Protein AF-A0A937VKZ0-F1 (afdb_monomer)

Radius of gyration: 23.25 Å; Cα contacts (8 Å, |Δi|>4): 245; chains: 1; bounding box: 39×59×68 Å

Structure (mmCIF, N/CA/C/O backbone):
data_AF-A0A937VKZ0-F1
#
_entry.id   AF-A0A937VKZ0-F1
#
loop_
_atom_site.group_PDB
_atom_site.id
_atom_site.type_symbol
_atom_site.label_atom_id
_atom_site.label_alt_id
_atom_site.label_comp_id
_atom_site.label_asym_id
_atom_site.label_entity_id
_atom_site.label_seq_id
_atom_site.pdbx_PDB_ins_code
_atom_site.Cartn_x
_atom_site.Cartn_y
_atom_site.Cartn_z
_atom_site.occupancy
_atom_site.B_iso_or_equiv
_atom_site.auth_seq_id
_atom_site.auth_comp_id
_atom_site.auth_asym_id
_atom_site.auth_atom_id
_atom_site.pdbx_PDB_model_num
ATOM 1 N N . MET A 1 1 ? 25.313 11.673 52.921 1.00 41.00 1 MET A N 1
ATOM 2 C CA . MET A 1 1 ? 24.598 10.687 52.084 1.00 41.00 1 MET A CA 1
ATOM 3 C C . MET A 1 1 ? 23.122 10.987 52.223 1.00 41.00 1 MET A C 1
ATOM 5 O O . MET A 1 1 ? 22.545 10.641 53.242 1.00 41.00 1 MET A O 1
ATOM 9 N N . GLY A 1 2 ? 22.579 11.764 51.288 1.00 35.00 2 GLY A N 1
ATOM 10 C CA . GLY A 1 2 ? 21.246 12.342 51.382 1.00 35.00 2 GLY A CA 1
ATOM 11 C C . GLY A 1 2 ? 20.542 12.301 50.031 1.00 35.00 2 GLY A C 1
ATOM 12 O O . GLY A 1 2 ? 21.134 12.661 49.020 1.00 35.00 2 GLY A O 1
ATOM 13 N N . GLU A 1 3 ? 19.297 11.840 50.108 1.00 37.81 3 GLU A N 1
ATOM 14 C CA . GLU A 1 3 ? 18.129 12.235 49.318 1.00 37.81 3 GLU A CA 1
ATOM 15 C C . GLU A 1 3 ? 18.028 11.787 47.851 1.00 37.81 3 GLU A C 1
ATOM 17 O O . GLU A 1 3 ? 18.626 12.323 46.922 1.00 37.81 3 GLU A O 1
ATOM 22 N N . ALA A 1 4 ? 17.150 10.794 47.673 1.00 41.97 4 ALA A N 1
ATOM 23 C CA . ALA A 1 4 ? 16.527 10.409 46.421 1.00 41.97 4 ALA A CA 1
ATOM 24 C C . ALA A 1 4 ? 15.606 11.533 45.920 1.00 41.97 4 ALA A C 1
ATOM 26 O O . ALA A 1 4 ? 14.681 11.958 46.612 1.00 41.97 4 ALA A O 1
ATOM 27 N N . TYR A 1 5 ? 15.849 11.990 44.694 1.00 42.47 5 TYR A N 1
ATOM 28 C CA . TYR A 1 5 ? 15.034 12.992 44.023 1.00 42.47 5 TYR A CA 1
ATOM 29 C C . TYR A 1 5 ? 13.780 12.332 43.436 1.00 42.47 5 TYR A C 1
ATOM 31 O O . TYR A 1 5 ? 13.836 11.601 42.446 1.00 42.47 5 TYR A O 1
ATOM 39 N N . ALA A 1 6 ? 12.644 12.581 44.081 1.00 45.19 6 ALA A N 1
ATOM 40 C CA . ALA A 1 6 ? 11.318 12.281 43.572 1.00 45.19 6 ALA A CA 1
ATOM 41 C C . ALA A 1 6 ? 10.870 13.375 42.593 1.00 45.19 6 ALA A C 1
ATOM 43 O O . ALA A 1 6 ? 10.814 14.542 42.968 1.00 45.19 6 ALA A O 1
ATOM 44 N N . ILE A 1 7 ? 10.450 12.998 41.381 1.00 42.91 7 ILE A N 1
ATOM 45 C CA . ILE A 1 7 ? 9.444 13.762 40.628 1.00 42.91 7 ILE A CA 1
ATOM 46 C C . ILE A 1 7 ? 8.469 12.772 39.984 1.00 42.91 7 ILE A C 1
ATOM 48 O O . ILE A 1 7 ? 8.625 12.354 38.837 1.00 42.91 7 ILE A O 1
ATOM 52 N N . ALA A 1 8 ? 7.426 12.417 40.731 1.00 42.03 8 ALA A N 1
ATOM 53 C CA . ALA A 1 8 ? 6.194 11.913 40.144 1.00 42.03 8 ALA A CA 1
ATOM 54 C C . ALA A 1 8 ? 5.517 13.083 39.410 1.00 42.03 8 ALA A C 1
ATOM 56 O O . ALA A 1 8 ? 5.024 14.025 40.030 1.00 42.03 8 ALA A O 1
ATOM 57 N N . ARG A 1 9 ? 5.544 13.064 38.075 1.00 46.41 9 ARG A N 1
ATOM 58 C CA . ARG A 1 9 ? 4.823 14.034 37.242 1.00 46.41 9 ARG A CA 1
ATOM 59 C C . ARG A 1 9 ? 3.316 13.774 37.350 1.00 46.41 9 ARG A C 1
ATOM 61 O O . ARG A 1 9 ? 2.785 12.923 36.645 1.00 46.41 9 ARG A O 1
ATOM 68 N N . CYS A 1 10 ? 2.626 14.538 38.195 1.00 41.12 10 CYS A N 1
ATOM 69 C CA . CYS A 1 10 ? 1.180 14.741 38.090 1.00 41.12 10 CYS A CA 1
ATOM 70 C C . CYS A 1 10 ? 0.882 15.547 36.816 1.00 41.12 10 CYS A C 1
ATOM 72 O O . CYS A 1 10 ? 0.886 16.777 36.836 1.00 41.12 10 CYS A O 1
ATOM 74 N N . LEU A 1 11 ? 0.645 14.865 35.695 1.00 50.34 11 LEU A N 1
ATOM 75 C CA . LEU A 1 11 ? -0.070 15.465 34.568 1.00 50.34 11 LEU A CA 1
ATOM 76 C C . LEU A 1 11 ? -1.552 15.590 34.973 1.00 50.34 11 LEU A C 1
ATOM 78 O O . LEU A 1 11 ? -2.111 14.611 35.474 1.00 50.34 11 LEU A O 1
ATOM 82 N N . PRO A 1 12 ? -2.195 16.761 34.816 1.00 61.97 12 PRO A N 1
ATOM 83 C CA . PRO A 1 12 ? -3.602 16.920 35.164 1.00 61.97 12 PRO A CA 1
ATOM 84 C C . PRO A 1 12 ? -4.460 15.976 34.317 1.00 61.97 12 PRO A C 1
ATOM 86 O O . PRO A 1 12 ? -4.256 15.868 33.107 1.00 61.97 12 PRO A O 1
ATOM 89 N N . ILE A 1 13 ? -5.427 15.305 34.952 1.00 61.44 13 ILE A N 1
ATOM 90 C CA . ILE A 1 13 ? -6.433 14.506 34.246 1.00 61.44 13 ILE A CA 1
ATOM 91 C C . ILE A 1 13 ? -7.181 15.468 33.315 1.00 61.44 13 ILE A C 1
ATOM 93 O O . ILE A 1 13 ? -7.777 16.434 33.804 1.00 61.44 13 ILE A O 1
ATOM 97 N N . PRO A 1 14 ? -7.132 15.268 31.989 1.00 59.12 14 PRO A N 1
ATOM 98 C CA . PRO A 1 14 ? -7.797 16.175 31.078 1.00 59.12 14 PRO A CA 1
ATOM 99 C C . PRO A 1 14 ? -9.317 16.115 31.306 1.00 59.12 14 PRO A C 1
ATOM 101 O O . PRO A 1 14 ? -9.861 15.048 31.606 1.00 59.12 14 PRO A O 1
ATOM 104 N N . PRO A 1 15 ? -10.027 17.246 31.184 1.00 65.94 15 PRO A N 1
ATOM 105 C CA . PRO A 1 15 ? -11.468 17.294 31.408 1.00 65.94 15 PRO A CA 1
ATOM 106 C C . PRO A 1 15 ? -12.218 16.389 30.416 1.00 65.94 15 PRO A C 1
ATOM 108 O O . PRO A 1 15 ? -11.762 16.171 29.297 1.00 65.94 15 PRO A O 1
ATOM 111 N N . LEU A 1 16 ? -13.401 15.885 30.790 1.00 62.09 16 LEU A N 1
ATOM 112 C CA . LEU A 1 16 ? -14.164 14.903 29.993 1.00 62.09 16 LEU A CA 1
ATOM 113 C C . LEU A 1 16 ? -14.464 15.356 28.551 1.00 62.09 16 LEU A C 1
ATOM 115 O O . LEU A 1 16 ? -14.516 14.530 27.642 1.00 62.09 16 LEU A O 1
ATOM 119 N N . TRP A 1 17 ? -14.602 16.665 28.315 1.00 46.06 17 TRP A N 1
ATOM 120 C CA . TRP A 1 17 ? -14.778 17.209 26.966 1.00 46.06 17 TRP A CA 1
ATOM 121 C C . TRP A 1 17 ? -13.531 17.021 26.088 1.00 46.06 17 TRP A C 1
ATOM 123 O O . TRP A 1 17 ? -13.669 16.833 24.885 1.00 46.06 17 TRP A O 1
ATOM 133 N N . TYR A 1 18 ? -12.326 16.992 26.667 1.00 50.12 18 TYR A N 1
ATOM 134 C CA . TYR A 1 18 ? -11.087 16.704 25.942 1.00 50.12 18 TYR A CA 1
ATOM 135 C C . TYR A 1 18 ? -11.063 15.252 25.463 1.00 50.12 18 TYR A C 1
ATOM 137 O O . TYR A 1 18 ? -10.766 14.998 24.301 1.00 50.12 18 TYR A O 1
ATOM 145 N N . ALA A 1 19 ? -11.459 14.301 26.315 1.00 60.81 19 ALA A N 1
ATOM 146 C CA . ALA A 1 19 ? -11.583 12.897 25.922 1.00 60.81 19 ALA A CA 1
ATOM 147 C C . ALA A 1 19 ? -12.643 12.700 24.820 1.00 60.81 19 ALA A C 1
ATOM 149 O O . ALA A 1 19 ? -12.397 11.970 23.859 1.00 60.81 19 ALA A O 1
ATOM 150 N N . ALA A 1 20 ? -13.788 13.388 24.909 1.00 58.00 20 ALA A N 1
ATOM 151 C CA . ALA A 1 20 ? -14.835 13.339 23.885 1.00 58.00 20 ALA A CA 1
ATOM 152 C C . ALA A 1 20 ? -14.381 13.941 22.540 1.00 58.00 20 ALA A C 1
ATOM 154 O O . ALA A 1 20 ? -14.586 13.326 21.495 1.00 58.00 20 ALA A O 1
ATOM 155 N N . VAL A 1 21 ? -13.704 15.096 22.560 1.00 59.88 21 VAL A N 1
ATOM 156 C CA . VAL A 1 21 ? -13.130 15.734 21.361 1.00 59.88 21 VAL A CA 1
ATOM 157 C C . VAL A 1 21 ? -12.042 14.859 20.740 1.00 59.88 21 VAL A C 1
ATOM 159 O O . VAL A 1 21 ? -12.079 14.603 19.541 1.00 59.88 21 VAL A O 1
ATOM 162 N N . VAL A 1 22 ? -11.112 14.331 21.543 1.00 61.25 22 VAL A N 1
ATOM 163 C CA . VAL A 1 22 ? -10.061 13.413 21.071 1.00 61.25 22 VAL A CA 1
ATOM 164 C C . VAL A 1 22 ? -10.667 12.151 20.453 1.00 61.25 22 VAL A C 1
ATOM 166 O O . VAL A 1 22 ? -10.206 11.701 19.404 1.00 61.25 22 VAL A O 1
ATOM 169 N N . THR A 1 23 ? -11.735 11.610 21.042 1.00 68.50 23 THR A N 1
ATOM 170 C CA . THR A 1 23 ? -12.449 10.445 20.499 1.00 68.50 23 THR A CA 1
ATOM 171 C C . THR A 1 23 ? -13.139 10.775 19.173 1.00 68.50 23 THR A C 1
ATOM 173 O O . THR A 1 23 ? -12.997 10.015 18.218 1.00 68.50 23 THR A O 1
ATOM 176 N N . SER A 1 24 ? -13.828 11.917 19.072 1.00 69.81 24 SER A N 1
ATOM 177 C CA . SER A 1 24 ? -14.484 12.364 17.832 1.00 69.81 24 SER A CA 1
ATOM 178 C C . SER A 1 24 ? -13.477 12.577 16.701 1.00 69.81 24 SER A C 1
ATOM 180 O O . SER A 1 24 ? -13.655 12.049 15.607 1.00 69.81 24 SER A O 1
ATOM 182 N N . LEU A 1 25 ? -12.368 13.268 16.983 1.00 67.38 25 LEU A N 1
ATOM 183 C CA . LEU A 1 25 ? -11.287 13.489 16.018 1.00 67.38 25 LEU A CA 1
ATOM 184 C C . LEU A 1 25 ? -10.642 12.168 15.569 1.00 67.38 25 LEU A C 1
ATOM 186 O O . LEU A 1 25 ? -10.302 12.009 14.398 1.00 67.38 25 LEU A O 1
ATOM 190 N N . SER A 1 26 ? -10.527 11.193 16.474 1.00 76.00 26 SER A N 1
ATOM 191 C CA . SER A 1 26 ? -10.023 9.851 16.151 1.00 76.00 26 SER A CA 1
ATOM 192 C C . SER A 1 26 ? -11.005 9.056 15.276 1.00 76.00 26 SER A C 1
ATOM 194 O O . SER A 1 26 ? -10.579 8.365 14.352 1.00 76.00 26 SER A O 1
ATOM 196 N N . GLN A 1 27 ? -12.318 9.183 15.504 1.00 81.81 27 GLN A N 1
ATOM 197 C CA . GLN A 1 27 ? -13.346 8.561 14.659 1.00 81.81 27 GLN A CA 1
ATOM 198 C C . GLN A 1 27 ? -13.405 9.189 13.263 1.00 81.81 27 GLN A C 1
ATOM 200 O O . GLN A 1 27 ? -13.443 8.468 12.266 1.00 81.81 27 GLN A O 1
ATOM 205 N N . GLU A 1 28 ? -13.358 10.519 13.172 1.00 85.75 28 GLU A N 1
ATOM 206 C CA . GLU A 1 28 ? -13.288 11.230 11.893 1.00 85.75 28 GLU A CA 1
ATOM 207 C C . GLU A 1 28 ? -12.041 10.831 11.105 1.00 85.75 28 GLU A C 1
ATOM 209 O O . GLU A 1 28 ? -12.126 10.556 9.903 1.00 85.75 28 GLU A O 1
ATOM 214 N N . ARG A 1 29 ? -10.890 10.738 11.785 1.00 87.56 29 ARG A N 1
ATOM 215 C CA . ARG A 1 29 ? -9.645 10.257 11.184 1.00 87.56 29 ARG A CA 1
ATOM 216 C C . ARG A 1 29 ? -9.795 8.828 10.674 1.00 87.56 29 ARG A C 1
ATOM 218 O O . ARG A 1 29 ? -9.484 8.583 9.513 1.00 87.56 29 ARG A O 1
ATOM 225 N N . ARG A 1 30 ? -10.338 7.908 11.475 1.00 89.00 30 ARG A N 1
ATOM 226 C CA . ARG A 1 30 ? -10.580 6.522 11.044 1.00 89.00 30 ARG A CA 1
ATOM 227 C C . ARG A 1 30 ? -11.506 6.459 9.828 1.00 89.00 30 ARG A C 1
ATOM 229 O O . ARG A 1 30 ? -11.213 5.745 8.877 1.00 89.00 30 ARG A O 1
ATOM 236 N N . ALA A 1 31 ? -12.575 7.253 9.805 1.00 90.69 31 ALA A N 1
ATOM 237 C CA . ALA A 1 31 ? -13.485 7.315 8.665 1.00 90.69 31 ALA A CA 1
ATOM 238 C C . ALA A 1 31 ? -12.803 7.855 7.394 1.00 90.69 31 ALA A C 1
ATOM 240 O O . ALA A 1 31 ? -13.102 7.395 6.292 1.00 90.69 31 ALA A O 1
ATOM 241 N N . LYS A 1 32 ? -11.884 8.823 7.525 1.00 92.06 32 LYS A N 1
ATOM 242 C CA . LYS A 1 32 ? -11.050 9.297 6.409 1.00 92.06 32 LYS A CA 1
ATOM 243 C C . LYS A 1 32 ? -10.125 8.198 5.895 1.00 92.06 32 LYS A C 1
ATOM 245 O O . LYS A 1 32 ? -10.085 7.983 4.687 1.00 92.06 32 LYS A O 1
ATOM 250 N N . VAL A 1 33 ? -9.446 7.489 6.797 1.00 93.94 33 VAL A N 1
ATOM 251 C CA . VAL A 1 33 ? -8.564 6.374 6.432 1.00 93.94 33 VAL A CA 1
ATOM 252 C C . VAL A 1 33 ? -9.354 5.286 5.714 1.00 93.94 33 VAL A C 1
ATOM 254 O O . VAL A 1 33 ? -8.985 4.926 4.609 1.00 93.94 33 VAL A O 1
ATOM 257 N N . GLU A 1 34 ? -10.496 4.833 6.232 1.00 94.56 34 GLU A N 1
ATOM 258 C CA . GLU A 1 34 ? -11.294 3.801 5.546 1.00 94.56 34 GLU A CA 1
ATOM 259 C C . GLU A 1 34 ? -11.765 4.244 4.146 1.00 94.56 34 GLU A C 1
ATOM 261 O O . GLU A 1 34 ? -11.763 3.438 3.214 1.00 94.56 34 GLU A O 1
ATOM 266 N N . ARG A 1 35 ? -12.094 5.531 3.941 1.00 95.38 35 ARG A N 1
ATOM 267 C CA . ARG A 1 35 ? -12.382 6.063 2.593 1.00 95.38 35 ARG A CA 1
ATOM 268 C C . ARG A 1 35 ? -11.158 6.021 1.677 1.00 95.38 35 ARG A C 1
ATOM 270 O O . ARG A 1 35 ? -11.293 5.672 0.503 1.00 95.38 35 ARG A O 1
ATOM 277 N N . LEU A 1 36 ? -9.978 6.353 2.200 1.00 96.69 36 LEU A N 1
ATOM 278 C CA . LEU A 1 36 ? -8.718 6.241 1.466 1.00 96.69 36 LEU A CA 1
ATOM 279 C C . LEU A 1 36 ? -8.425 4.783 1.093 1.00 96.69 36 LEU A C 1
ATOM 281 O O . LEU A 1 36 ? -8.115 4.511 -0.061 1.00 96.69 36 LEU A O 1
ATOM 285 N N . LEU A 1 37 ? -8.590 3.839 2.022 1.00 97.44 37 LEU A N 1
ATOM 286 C CA . LEU A 1 37 ? -8.371 2.413 1.763 1.00 97.44 37 LEU A CA 1
ATOM 287 C C . LEU A 1 37 ? -9.336 1.873 0.701 1.00 97.44 37 LEU A C 1
ATOM 289 O O . LEU A 1 37 ? -8.917 1.137 -0.190 1.00 97.44 37 LEU A O 1
ATOM 293 N N . ALA A 1 38 ? -10.609 2.280 0.742 1.00 97.62 38 ALA A N 1
ATOM 294 C CA . ALA A 1 38 ? -11.579 1.942 -0.300 1.00 97.62 38 ALA A CA 1
ATOM 295 C C . ALA A 1 38 ? -11.177 2.523 -1.667 1.00 97.62 38 ALA A C 1
ATOM 297 O O . ALA A 1 38 ? -11.295 1.850 -2.692 1.00 97.62 38 ALA A O 1
ATOM 298 N N . THR A 1 39 ? -10.651 3.751 -1.680 1.00 97.56 39 THR A N 1
ATOM 299 C CA . THR A 1 39 ? -10.133 4.402 -2.893 1.00 97.56 39 THR A CA 1
ATOM 300 C C . THR A 1 39 ? -8.923 3.652 -3.442 1.00 97.56 39 THR A C 1
ATOM 302 O O . THR A 1 39 ? -8.877 3.376 -4.637 1.00 97.56 39 THR A O 1
ATOM 305 N N . ALA A 1 40 ? -7.987 3.254 -2.578 1.00 98.25 40 ALA A N 1
ATOM 306 C CA . ALA A 1 40 ? -6.803 2.487 -2.947 1.00 98.25 40 ALA A CA 1
ATOM 307 C C . ALA A 1 40 ? -7.162 1.097 -3.495 1.00 98.25 40 ALA A C 1
ATOM 309 O O . ALA A 1 40 ? -6.627 0.690 -4.523 1.00 98.25 40 ALA A O 1
ATOM 310 N N . ALA A 1 41 ? -8.115 0.394 -2.876 1.00 98.50 41 ALA A N 1
ATOM 311 C CA . ALA A 1 41 ? -8.603 -0.890 -3.380 1.00 98.50 41 ALA A CA 1
ATOM 312 C C . ALA A 1 41 ? -9.254 -0.748 -4.769 1.00 98.50 41 ALA A C 1
ATOM 314 O O . ALA A 1 41 ? -8.949 -1.510 -5.687 1.00 98.50 41 ALA A O 1
ATOM 315 N N . ALA A 1 42 ? -10.110 0.263 -4.952 1.00 98.25 42 ALA A N 1
ATOM 316 C CA . ALA A 1 42 ? -10.754 0.534 -6.235 1.00 98.25 42 ALA A CA 1
ATOM 317 C C . ALA A 1 42 ? -9.746 0.966 -7.313 1.00 98.25 42 ALA A C 1
ATOM 319 O O . AL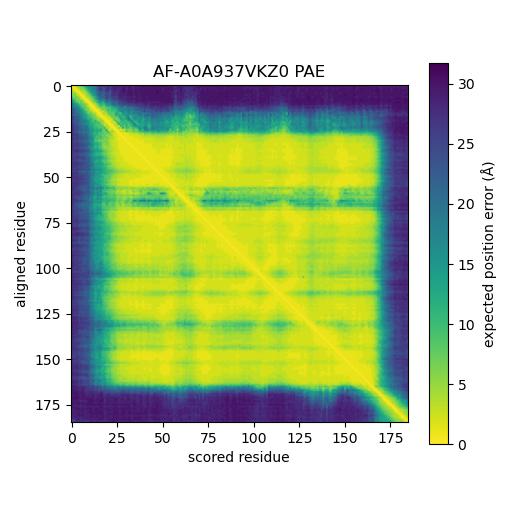A A 1 42 ? -9.849 0.545 -8.465 1.00 98.25 42 ALA A O 1
ATOM 320 N N . TRP A 1 43 ? -8.759 1.788 -6.954 1.00 97.94 43 TRP A N 1
ATOM 321 C CA . TRP A 1 43 ? -7.641 2.156 -7.820 1.00 97.94 43 TRP A CA 1
ATOM 322 C C . TRP A 1 43 ? -6.861 0.921 -8.281 1.00 97.94 43 TRP A C 1
ATOM 324 O O . TRP A 1 43 ? -6.729 0.718 -9.485 1.00 97.94 43 TRP A O 1
ATOM 334 N N . ALA A 1 44 ? -6.459 0.054 -7.350 1.00 98.12 44 ALA A N 1
ATOM 335 C CA . ALA A 1 44 ? -5.729 -1.172 -7.656 1.00 98.12 44 ALA A CA 1
ATOM 336 C C . ALA A 1 44 ? -6.511 -2.101 -8.595 1.00 98.12 44 ALA A C 1
ATOM 338 O O . ALA A 1 44 ? -5.965 -2.590 -9.576 1.00 98.12 44 ALA A O 1
ATOM 339 N N . SER A 1 45 ? -7.813 -2.280 -8.351 1.00 97.88 45 SER A N 1
ATOM 340 C CA . SER A 1 45 ? -8.663 -3.162 -9.165 1.00 97.88 45 SER A CA 1
ATOM 341 C C . SER A 1 45 ? -8.848 -2.716 -10.622 1.00 97.88 45 SER A C 1
ATOM 343 O O . SER A 1 45 ? -9.231 -3.523 -11.466 1.00 97.88 45 SER A O 1
ATOM 345 N N . ARG A 1 46 ? -8.607 -1.433 -10.930 1.00 97.44 46 ARG A N 1
ATOM 346 C CA . ARG A 1 46 ? -8.746 -0.869 -12.284 1.00 97.44 46 ARG A CA 1
ATOM 347 C C . ARG A 1 46 ? -7.443 -0.896 -13.081 1.00 97.44 46 ARG A C 1
ATOM 349 O O . ARG A 1 46 ? -7.448 -0.482 -14.238 1.00 97.44 46 ARG A O 1
ATOM 356 N N . ARG A 1 47 ? -6.349 -1.346 -12.469 1.00 96.62 47 ARG A N 1
ATOM 357 C CA . ARG A 1 47 ? -5.015 -1.370 -13.060 1.00 96.62 47 ARG A CA 1
ATOM 358 C C . ARG A 1 47 ? -4.543 -2.806 -13.242 1.00 96.62 47 ARG A C 1
ATOM 360 O O . ARG A 1 47 ? -4.624 -3.626 -12.332 1.00 96.62 47 ARG A O 1
ATOM 367 N N . ASP A 1 48 ? -4.050 -3.111 -14.432 1.00 95.94 48 ASP A N 1
ATOM 368 C CA . ASP A 1 48 ? -3.531 -4.429 -14.800 1.00 95.94 48 ASP A CA 1
ATOM 369 C C . ASP A 1 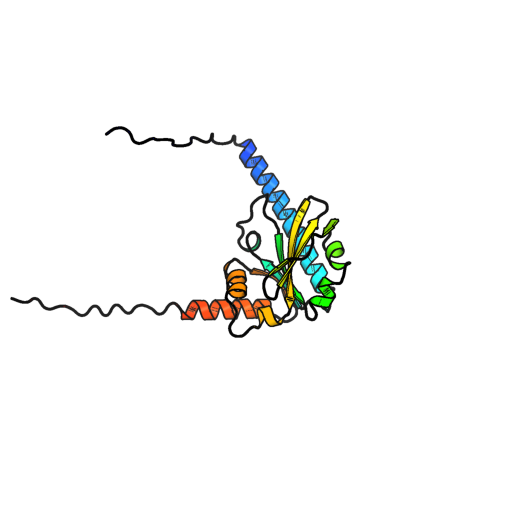48 ? -2.063 -4.622 -14.396 1.00 95.94 48 ASP A C 1
ATOM 371 O O . ASP A 1 48 ? -1.597 -5.752 -14.297 1.00 95.94 48 ASP A O 1
ATOM 375 N N . ASP A 1 49 ? -1.339 -3.543 -14.110 1.00 96.56 49 ASP A N 1
ATOM 376 C CA . ASP A 1 49 ? 0.049 -3.572 -13.647 1.00 96.56 49 ASP A CA 1
ATOM 377 C C . ASP A 1 49 ? 0.198 -3.753 -12.125 1.00 96.56 49 ASP A C 1
ATOM 379 O O . ASP A 1 49 ? 1.319 -3.948 -11.641 1.00 96.56 49 ASP A O 1
ATOM 383 N N . ILE A 1 50 ? -0.913 -3.733 -11.378 1.00 98.19 50 ILE A N 1
ATOM 384 C CA . ILE A 1 50 ? -0.962 -3.956 -9.928 1.00 98.19 50 ILE A CA 1
ATOM 385 C C . ILE A 1 50 ? -1.441 -5.377 -9.634 1.00 98.19 50 ILE A C 1
ATOM 387 O O . ILE A 1 50 ? -2.560 -5.768 -9.969 1.00 98.19 50 ILE A O 1
ATOM 391 N N . ALA A 1 51 ? -0.601 -6.132 -8.933 1.00 98.31 51 ALA A N 1
ATOM 392 C CA . ALA A 1 51 ? -0.904 -7.487 -8.495 1.00 98.31 51 ALA A CA 1
ATOM 393 C C . ALA A 1 51 ? -1.594 -7.503 -7.124 1.00 98.31 51 ALA A C 1
ATOM 395 O O . ALA A 1 51 ? -2.530 -8.273 -6.913 1.00 98.31 51 ALA A O 1
ATOM 396 N N . ALA A 1 52 ? -1.161 -6.656 -6.184 1.00 98.44 52 ALA A N 1
ATOM 397 C CA . ALA A 1 52 ? -1.737 -6.622 -4.842 1.00 98.44 52 ALA A CA 1
ATOM 398 C C . ALA A 1 52 ? -1.495 -5.290 -4.116 1.00 98.44 52 ALA A C 1
ATOM 400 O O . ALA A 1 52 ? -0.529 -4.583 -4.400 1.00 98.44 52 ALA A O 1
ATOM 401 N N . VAL A 1 53 ? -2.351 -4.980 -3.141 1.00 98.50 53 VAL A N 1
ATOM 402 C CA . VAL A 1 53 ? -2.217 -3.849 -2.214 1.00 98.50 53 VAL A CA 1
ATOM 403 C C . VAL A 1 53 ? -2.602 -4.286 -0.802 1.00 98.50 53 VAL A C 1
ATOM 405 O O . VAL A 1 53 ? -3.659 -4.891 -0.594 1.00 98.50 53 VAL A O 1
ATOM 408 N N . ALA A 1 54 ? -1.784 -3.923 0.181 1.00 98.06 54 ALA A N 1
ATOM 409 C CA . ALA A 1 54 ? -2.104 -4.069 1.596 1.00 98.06 54 ALA A CA 1
ATOM 410 C C . ALA A 1 54 ? -1.850 -2.787 2.379 1.00 98.06 54 ALA A C 1
ATOM 412 O O . AL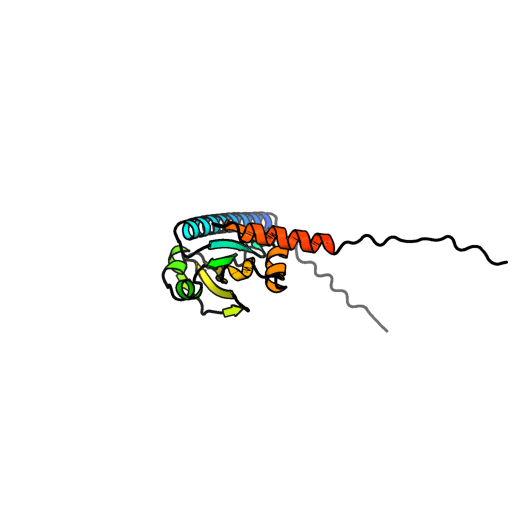A A 1 54 ? -0.909 -2.055 2.098 1.00 98.06 54 ALA A O 1
ATOM 413 N N . LEU A 1 55 ? -2.675 -2.585 3.403 1.00 97.62 55 LEU A N 1
ATOM 414 C CA . LEU A 1 55 ? -2.384 -1.713 4.531 1.00 97.62 55 LEU A CA 1
ATOM 415 C C . LEU A 1 55 ? -1.434 -2.434 5.487 1.00 97.62 55 LEU A C 1
ATOM 417 O O . LEU A 1 55 ? -1.664 -3.607 5.811 1.00 97.62 55 LEU A O 1
ATOM 421 N N . VAL A 1 56 ? -0.414 -1.722 5.956 1.00 93.62 56 VAL A N 1
ATOM 422 C CA . VAL A 1 56 ? 0.594 -2.244 6.885 1.00 93.62 56 VAL A CA 1
ATOM 423 C C . VAL A 1 56 ? 0.775 -1.323 8.096 1.00 93.62 56 VAL A C 1
ATOM 425 O O . VAL A 1 56 ? 0.177 -0.249 8.175 1.00 93.62 56 VAL A O 1
ATOM 428 N N . ASP A 1 57 ? 1.560 -1.789 9.065 1.00 87.50 57 ASP A N 1
ATOM 429 C CA . ASP A 1 57 ? 1.974 -1.043 10.256 1.00 87.50 57 ASP A CA 1
ATOM 430 C C . ASP A 1 57 ? 0.792 -0.576 11.143 1.00 87.50 57 ASP A C 1
ATOM 432 O O . ASP A 1 57 ? -0.115 -1.351 11.470 1.00 87.50 57 ASP A O 1
ATOM 436 N N . SER A 1 58 ? 0.822 0.667 11.629 1.00 85.19 58 SER A N 1
ATOM 437 C CA . SER A 1 58 ? 0.048 1.111 12.789 1.00 85.19 58 SER A CA 1
ATOM 438 C C . SER A 1 58 ? -1.463 1.033 12.562 1.00 85.19 58 SER A C 1
ATOM 440 O O . SER A 1 58 ? -2.211 0.636 13.461 1.00 85.19 58 SER A O 1
ATOM 442 N N . TRP A 1 59 ? -1.918 1.329 11.342 1.00 86.50 59 TRP A N 1
ATOM 443 C CA . TRP A 1 59 ? -3.324 1.206 10.954 1.00 86.50 59 TRP A CA 1
ATOM 444 C C . TRP A 1 59 ? -3.750 -0.246 10.725 1.00 86.50 59 TRP A C 1
ATOM 446 O O . TRP A 1 59 ? -4.923 -0.563 10.918 1.00 86.50 59 TRP A O 1
ATOM 456 N N . ALA A 1 60 ? -2.829 -1.144 10.361 1.00 80.38 60 ALA A N 1
ATOM 457 C CA . ALA A 1 60 ? -3.127 -2.569 10.224 1.00 80.38 60 ALA A CA 1
ATOM 458 C C . ALA A 1 60 ? -3.298 -3.278 11.581 1.00 80.38 60 ALA A C 1
ATOM 460 O O . ALA A 1 60 ? -3.985 -4.297 11.650 1.00 80.38 60 ALA A O 1
ATOM 461 N N . ARG A 1 61 ? -2.705 -2.737 12.656 1.00 83.44 61 ARG A N 1
ATOM 462 C CA . ARG A 1 61 ? -2.758 -3.284 14.029 1.00 83.44 61 ARG A CA 1
ATOM 463 C C . ARG A 1 61 ? -3.768 -2.603 14.957 1.00 83.44 61 ARG A C 1
ATOM 465 O O . ARG A 1 61 ? -3.743 -2.867 16.156 1.00 83.44 61 ARG A O 1
ATOM 472 N N . ASP A 1 62 ? -4.604 -1.699 14.441 1.00 78.94 62 ASP A N 1
ATOM 473 C CA . ASP A 1 62 ? -5.482 -0.836 15.253 1.00 78.94 62 ASP A CA 1
ATOM 474 C C . ASP A 1 62 ? -4.723 -0.035 16.343 1.00 78.94 62 ASP A C 1
ATOM 476 O O . ASP A 1 62 ? -5.290 0.345 17.367 1.00 78.94 62 ASP A O 1
ATOM 480 N N . ALA A 1 63 ? -3.434 0.248 16.113 1.00 78.00 63 ALA A N 1
ATOM 481 C CA . ALA A 1 63 ? -2.544 0.964 17.034 1.00 78.00 63 ALA A CA 1
ATOM 482 C C . ALA A 1 63 ? -2.281 2.424 16.615 1.00 78.00 63 ALA A C 1
ATOM 484 O O . ALA A 1 63 ? -1.585 3.158 17.319 1.00 78.00 63 ALA A O 1
ATOM 485 N N . ALA A 1 64 ? -2.811 2.844 15.465 1.00 79.81 64 ALA A N 1
ATOM 486 C CA . ALA A 1 64 ? -2.620 4.180 14.920 1.00 79.81 64 ALA A CA 1
ATOM 487 C C . ALA A 1 64 ? -3.243 5.278 15.796 1.00 79.81 64 ALA A C 1
ATOM 489 O O . ALA A 1 64 ? -4.380 5.179 16.266 1.00 79.81 64 ALA A O 1
ATOM 490 N N . GLY A 1 65 ? -2.490 6.362 15.966 1.00 75.94 65 GLY A N 1
ATOM 491 C CA . GLY A 1 65 ? -2.944 7.593 16.596 1.00 75.94 65 GLY A CA 1
ATOM 492 C C . GLY A 1 65 ? -3.420 8.628 15.576 1.00 75.94 65 GLY A C 1
ATOM 493 O O . GLY A 1 65 ? -3.378 8.431 14.363 1.00 75.94 65 GLY A O 1
ATOM 494 N N . ARG A 1 66 ? -3.845 9.791 16.077 1.00 76.69 66 ARG A N 1
ATOM 495 C CA . ARG A 1 66 ? -4.325 10.912 15.245 1.00 76.69 66 ARG A CA 1
ATOM 496 C C . ARG A 1 66 ? -3.278 11.440 14.246 1.00 76.69 66 ARG A C 1
ATOM 498 O O . ARG A 1 66 ? -3.657 11.905 13.177 1.00 76.69 66 ARG A O 1
ATOM 505 N N . ASP A 1 67 ? -2.001 11.340 14.610 1.00 79.06 67 ASP A N 1
ATOM 506 C CA . ASP A 1 67 ? -0.857 11.856 13.849 1.00 79.06 67 ASP A CA 1
ATOM 507 C C . ASP A 1 67 ? -0.155 10.732 13.063 1.00 79.06 67 ASP A C 1
ATOM 509 O O . ASP A 1 67 ? 0.914 10.950 12.512 1.00 79.06 67 ASP A O 1
ATOM 513 N N . SER A 1 68 ? -0.725 9.520 13.039 1.00 86.75 68 SER A N 1
ATOM 514 C CA . SER A 1 68 ? -0.157 8.402 12.288 1.00 86.75 68 SER A CA 1
ATOM 515 C C . SER A 1 68 ? -0.397 8.576 10.790 1.00 86.75 68 SER A C 1
ATOM 517 O O . SER A 1 68 ? -1.540 8.796 10.349 1.00 86.75 68 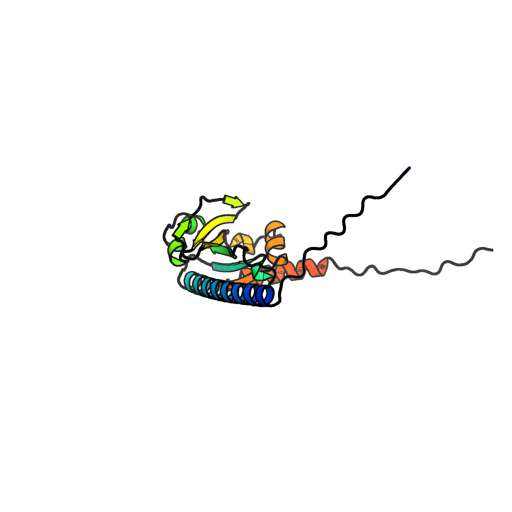SER A O 1
ATOM 519 N N . ASP A 1 69 ? 0.685 8.417 10.036 1.00 90.38 69 ASP A N 1
ATOM 520 C CA . ASP A 1 69 ? 0.700 8.241 8.585 1.00 90.38 69 ASP A CA 1
ATOM 521 C C . ASP A 1 69 ? -0.023 6.931 8.224 1.00 90.38 69 ASP A C 1
ATOM 523 O O . ASP A 1 69 ? -0.200 6.057 9.076 1.00 90.38 69 ASP A O 1
ATOM 527 N N . VAL A 1 70 ? -0.522 6.818 6.992 1.00 95.00 70 VAL A N 1
ATOM 528 C CA . VAL A 1 70 ? -1.094 5.567 6.466 1.00 95.00 70 VAL A CA 1
ATOM 529 C C . VAL A 1 70 ? -0.054 4.885 5.595 1.00 95.00 70 VAL A C 1
ATOM 531 O O . VAL A 1 70 ? 0.402 5.486 4.631 1.00 95.00 70 VAL A O 1
ATOM 534 N N . ASP A 1 71 ? 0.256 3.625 5.881 1.00 95.88 71 ASP A N 1
ATOM 535 C CA . ASP A 1 71 ? 1.268 2.866 5.148 1.00 95.88 71 ASP A CA 1
ATOM 536 C C . ASP A 1 71 ? 0.624 1.811 4.244 1.00 95.88 71 ASP A C 1
ATOM 538 O O . ASP A 1 71 ? -0.151 0.958 4.695 1.00 95.88 71 ASP A O 1
ATOM 542 N N . LEU A 1 72 ? 0.959 1.850 2.954 1.00 97.75 72 LEU A N 1
ATOM 543 C CA . LEU A 1 72 ? 0.567 0.849 1.968 1.00 97.75 72 LEU A CA 1
ATOM 544 C C . LEU A 1 72 ? 1.787 0.149 1.374 1.00 97.75 72 LEU A C 1
ATOM 546 O O . LEU A 1 72 ? 2.774 0.786 1.015 1.00 97.75 72 LEU A O 1
ATOM 550 N N . VAL A 1 73 ? 1.660 -1.156 1.149 1.00 97.44 73 VAL A N 1
ATOM 551 C CA . VAL A 1 73 ? 2.535 -1.908 0.242 1.00 97.44 73 VAL A CA 1
ATOM 552 C C . VAL A 1 73 ? 1.764 -2.213 -1.034 1.00 97.44 73 VAL A C 1
ATOM 554 O O . VAL A 1 73 ? 0.668 -2.775 -0.983 1.00 97.44 73 VAL A O 1
ATOM 557 N N . VAL A 1 74 ? 2.350 -1.861 -2.177 1.00 98.38 74 VAL A N 1
ATOM 558 C CA . VAL A 1 74 ? 1.829 -2.130 -3.520 1.00 98.38 74 VAL A CA 1
ATOM 559 C C . VAL A 1 74 ? 2.786 -3.074 -4.236 1.00 98.38 74 VAL A C 1
ATOM 561 O O . VAL A 1 74 ? 3.953 -2.747 -4.462 1.00 98.38 74 VAL A O 1
ATOM 564 N N . LEU A 1 75 ? 2.274 -4.239 -4.623 1.00 98.31 75 LEU A N 1
ATOM 565 C CA . LEU A 1 75 ? 2.983 -5.183 -5.475 1.00 98.31 75 LEU A CA 1
ATOM 566 C C . LEU A 1 75 ? 2.588 -4.937 -6.921 1.00 98.31 75 LEU A C 1
ATOM 568 O O . LEU A 1 75 ? 1.414 -5.051 -7.277 1.00 98.31 75 LEU A O 1
ATOM 572 N N . ALA A 1 76 ? 3.578 -4.619 -7.742 1.00 97.75 76 ALA A N 1
ATOM 573 C CA . ALA A 1 76 ? 3.395 -4.352 -9.158 1.00 97.75 76 ALA A CA 1
ATOM 574 C C . ALA A 1 76 ? 4.187 -5.350 -10.004 1.00 97.75 76 ALA A C 1
ATOM 576 O O . ALA A 1 76 ? 5.294 -5.759 -9.641 1.00 97.75 76 ALA A O 1
ATOM 577 N N . ASP A 1 77 ? 3.649 -5.686 -11.174 1.00 97.19 77 ASP A N 1
ATOM 578 C CA . ASP A 1 77 ? 4.341 -6.536 -12.148 1.00 97.19 77 ASP A CA 1
ATOM 579 C C . ASP A 1 77 ? 5.550 -5.805 -12.748 1.00 97.19 77 ASP A C 1
ATOM 581 O O . ASP A 1 77 ? 6.586 -6.400 -13.054 1.00 97.19 77 ASP A O 1
ATOM 585 N N . ARG A 1 78 ? 5.433 -4.479 -12.898 1.00 96.38 78 ARG A N 1
ATOM 586 C CA . ARG A 1 78 ? 6.474 -3.595 -13.439 1.00 96.38 78 ARG A CA 1
ATOM 587 C C . ARG A 1 78 ? 6.650 -2.363 -12.544 1.00 96.38 78 ARG A C 1
ATOM 589 O O . ARG A 1 78 ? 6.291 -1.259 -12.947 1.00 96.38 78 ARG A O 1
ATOM 596 N N . PRO A 1 79 ? 7.251 -2.505 -11.347 1.00 96.25 79 PRO A N 1
ATOM 597 C CA . PRO A 1 79 ? 7.282 -1.440 -10.340 1.00 96.25 79 PRO A CA 1
ATOM 598 C C . PRO A 1 79 ? 7.952 -0.153 -10.831 1.00 96.25 79 PRO A C 1
ATOM 600 O O . PRO A 1 79 ? 7.525 0.930 -10.455 1.00 96.25 79 PRO A O 1
ATOM 603 N N . ARG A 1 80 ? 8.958 -0.242 -11.713 1.00 94.81 80 ARG A N 1
ATOM 604 C CA . ARG A 1 80 ? 9.592 0.947 -12.310 1.00 94.81 80 ARG A CA 1
ATOM 605 C C . ARG A 1 80 ? 8.615 1.778 -13.143 1.00 94.81 80 ARG A C 1
ATOM 607 O O . ARG A 1 80 ? 8.609 2.989 -13.010 1.00 94.81 80 ARG A O 1
ATOM 614 N N . GLN A 1 81 ? 7.760 1.135 -13.939 1.00 96.00 81 GLN A N 1
ATOM 615 C CA . GLN A 1 81 ? 6.777 1.847 -14.760 1.00 96.00 81 GLN A CA 1
ATOM 616 C C . GLN A 1 81 ? 5.741 2.558 -13.888 1.00 96.00 81 GLN A C 1
ATOM 618 O O . GLN A 1 81 ? 5.422 3.711 -14.150 1.00 96.00 81 GLN A O 1
ATOM 623 N N . LEU A 1 82 ? 5.290 1.908 -12.811 1.00 96.38 82 LEU A N 1
ATOM 624 C CA . LEU A 1 82 ? 4.403 2.542 -11.838 1.00 96.38 82 LEU A CA 1
ATOM 625 C C . LEU A 1 82 ? 5.098 3.709 -11.111 1.00 96.38 82 LEU A C 1
ATOM 627 O O . LEU A 1 82 ? 4.500 4.757 -10.911 1.00 96.38 82 LEU A O 1
ATOM 631 N N . LEU A 1 83 ? 6.374 3.567 -10.743 1.00 95.50 83 LEU A N 1
ATOM 632 C CA . LEU A 1 83 ? 7.151 4.628 -10.085 1.00 95.50 83 LEU A CA 1
ATOM 633 C C . LEU A 1 83 ? 7.388 5.862 -10.967 1.00 95.50 83 LEU A C 1
ATOM 635 O O . LEU A 1 83 ? 7.529 6.962 -10.418 1.00 95.50 83 LEU A O 1
ATOM 639 N N . ASP A 1 84 ? 7.458 5.659 -12.283 1.00 95.50 84 ASP A N 1
ATOM 640 C CA . ASP A 1 84 ? 7.645 6.703 -13.293 1.00 95.50 84 ASP A CA 1
ATOM 641 C C . ASP A 1 84 ? 6.311 7.330 -13.743 1.00 95.50 84 ASP A C 1
ATOM 643 O O . ASP A 1 84 ? 6.310 8.416 -14.323 1.00 95.50 84 ASP A O 1
ATOM 647 N N . ASP A 1 85 ? 5.176 6.681 -13.461 1.00 95.38 85 ASP A N 1
ATOM 648 C CA . ASP A 1 85 ? 3.835 7.177 -13.769 1.00 95.38 85 ASP A CA 1
ATOM 649 C C . ASP A 1 85 ? 3.437 8.313 -12.796 1.00 95.38 85 ASP A C 1
ATOM 651 O O . ASP A 1 85 ? 3.232 8.078 -11.602 1.00 95.38 85 ASP A O 1
ATOM 655 N N . PRO A 1 86 ? 3.284 9.568 -13.267 1.00 94.56 86 PRO A N 1
ATOM 656 C CA . PRO A 1 86 ? 2.912 10.690 -12.408 1.00 94.56 86 PRO A CA 1
ATOM 657 C C . PRO A 1 86 ? 1.404 10.752 -12.112 1.00 94.56 86 PRO A C 1
ATOM 659 O O . PRO A 1 86 ? 0.957 11.661 -11.403 1.00 94.56 86 PRO A O 1
ATOM 662 N N . ILE A 1 87 ? 0.599 9.859 -12.694 1.00 95.81 87 ILE A N 1
ATOM 663 C CA . ILE A 1 87 ? -0.863 9.885 -12.615 1.00 95.81 87 ILE A CA 1
ATOM 664 C C . ILE A 1 87 ? -1.342 9.179 -11.351 1.00 95.81 87 ILE A C 1
ATOM 666 O O . ILE A 1 87 ? -2.164 9.750 -10.631 1.00 95.81 87 ILE A O 1
ATOM 670 N N . TRP A 1 88 ? -0.800 8.001 -11.028 1.00 96.56 88 TRP A N 1
ATOM 671 C CA . TRP A 1 88 ? -1.298 7.201 -9.904 1.00 96.56 88 TRP A CA 1
ATOM 672 C C . TRP A 1 88 ? -1.327 7.934 -8.548 1.00 96.56 88 TRP A C 1
ATOM 674 O O . TRP A 1 88 ? -2.311 7.753 -7.825 1.00 96.56 88 TRP A O 1
ATOM 684 N N . PRO A 1 89 ? -0.371 8.825 -8.183 1.00 97.00 89 PRO A N 1
ATOM 685 C CA . PRO A 1 89 ? -0.476 9.556 -6.924 1.00 97.00 89 PRO A CA 1
ATOM 686 C C . PRO A 1 89 ? -1.732 10.431 -6.890 1.00 97.00 89 PRO A C 1
ATOM 688 O O . PRO A 1 89 ? -2.401 10.536 -5.864 1.00 97.00 89 PRO A O 1
ATOM 691 N N . ARG A 1 90 ? -2.096 11.037 -8.029 1.00 95.31 90 ARG A N 1
ATOM 692 C CA . ARG A 1 90 ? -3.293 11.879 -8.158 1.00 95.31 90 ARG A CA 1
ATOM 693 C C . ARG A 1 90 ? -4.574 11.057 -8.099 1.00 95.31 90 ARG A C 1
ATOM 695 O O . ARG A 1 90 ? -5.562 11.538 -7.555 1.00 95.31 90 ARG A O 1
ATOM 702 N N . GLU A 1 91 ? -4.560 9.828 -8.610 1.00 95.31 91 GLU A N 1
ATOM 703 C CA . GLU A 1 91 ? -5.696 8.902 -8.500 1.00 95.31 91 GLU A CA 1
ATOM 704 C C . GLU A 1 91 ? -5.988 8.512 -7.046 1.00 95.31 91 GLU A C 1
ATOM 706 O O . GLU A 1 91 ? -7.143 8.270 -6.699 1.00 95.31 91 GLU A O 1
ATOM 711 N N . LEU A 1 92 ? -4.963 8.524 -6.188 1.00 96.06 92 LEU A N 1
ATOM 712 C CA . LEU A 1 92 ? -5.094 8.367 -4.737 1.00 96.06 92 LEU A CA 1
ATOM 713 C C . LEU A 1 92 ? -5.348 9.693 -3.996 1.00 96.06 92 LEU A C 1
ATOM 715 O O . LEU A 1 92 ? -5.409 9.715 -2.769 1.00 96.06 92 LEU A O 1
ATOM 719 N N . GLY A 1 93 ? -5.523 10.801 -4.721 1.00 95.06 93 GLY A N 1
ATOM 720 C CA . GLY A 1 93 ? -5.846 12.110 -4.152 1.00 95.06 93 GLY A CA 1
ATOM 721 C C . GLY A 1 93 ? -4.642 12.914 -3.654 1.00 95.06 93 GLY A C 1
ATOM 722 O O . GLY A 1 93 ? -4.827 13.871 -2.894 1.00 95.06 93 GLY A O 1
ATOM 723 N N . ALA A 1 94 ? -3.418 12.556 -4.055 1.00 96.69 94 ALA A N 1
ATOM 724 C CA . ALA A 1 94 ? -2.224 13.298 -3.672 1.00 96.69 94 ALA A CA 1
ATOM 725 C C . ALA A 1 94 ? -2.257 14.729 -4.216 1.00 96.69 94 ALA A C 1
ATOM 727 O O . ALA A 1 94 ? -2.463 14.971 -5.409 1.00 96.69 94 ALA A O 1
ATOM 728 N N . ARG A 1 95 ? -1.988 15.681 -3.323 1.00 96.62 95 ARG A N 1
ATOM 729 C CA . ARG A 1 95 ? -1.759 17.087 -3.661 1.00 96.62 95 ARG A CA 1
ATOM 730 C C . ARG A 1 95 ? -0.272 17.382 -3.804 1.00 96.62 95 ARG A C 1
ATOM 732 O O . ARG A 1 95 ? 0.120 18.131 -4.697 1.00 96.62 95 ARG A O 1
ATOM 739 N N . THR A 1 96 ? 0.532 16.762 -2.949 1.00 97.00 96 THR A N 1
ATOM 740 C CA . THR A 1 96 ? 1.991 16.847 -2.974 1.00 97.00 96 THR A CA 1
ATOM 741 C C . THR A 1 96 ? 2.563 15.439 -2.989 1.00 97.00 96 THR A C 1
ATOM 743 O O . THR A 1 96 ? 2.065 14.558 -2.291 1.00 97.00 96 THR A O 1
ATOM 746 N N . VAL A 1 97 ? 3.613 15.236 -3.778 1.00 97.19 97 VAL A N 1
ATOM 747 C CA . VAL A 1 97 ? 4.386 13.993 -3.825 1.00 97.19 97 VAL A CA 1
ATOM 748 C C . VAL A 1 97 ? 5.811 14.338 -3.423 1.00 97.19 97 VAL A C 1
ATOM 750 O O . VAL A 1 97 ? 6.415 15.233 -4.017 1.00 97.19 97 VAL A O 1
ATOM 753 N N . LEU A 1 98 ? 6.326 13.675 -2.394 1.00 95.81 98 LEU A N 1
ATOM 754 C CA . LEU A 1 98 ? 7.690 13.878 -1.920 1.00 95.81 98 LEU A CA 1
ATOM 755 C C . LEU A 1 98 ? 8.675 13.011 -2.723 1.00 95.81 98 LEU A C 1
ATOM 757 O O . LEU A 1 98 ? 8.265 12.050 -3.387 1.00 95.81 98 LEU A O 1
ATOM 761 N N . PRO A 1 99 ? 9.980 13.338 -2.686 1.00 95.00 99 PRO A N 1
ATOM 762 C CA . PRO A 1 99 ? 10.994 12.535 -3.353 1.00 95.00 99 PRO A CA 1
ATOM 763 C C . PRO A 1 99 ? 10.987 11.055 -2.913 1.00 95.00 99 PRO A C 1
ATOM 765 O O . PRO A 1 99 ? 10.722 10.773 -1.745 1.00 95.00 99 PRO A O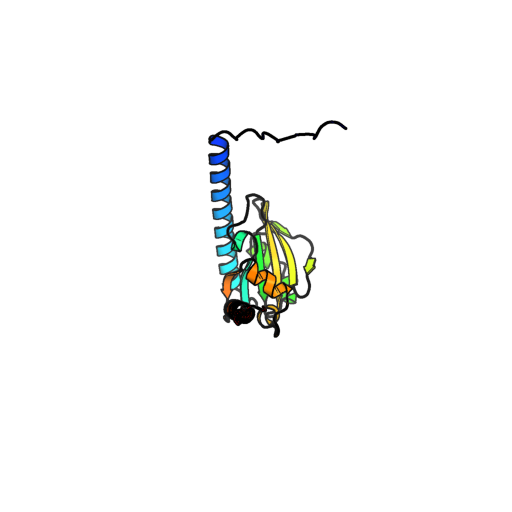 1
ATOM 768 N N . PRO A 1 100 ? 11.316 10.119 -3.828 1.00 94.75 100 PRO A N 1
ATOM 769 C CA . PRO A 1 100 ? 11.530 8.707 -3.513 1.00 94.75 100 PRO A CA 1
ATOM 770 C C . PRO A 1 100 ? 12.447 8.464 -2.318 1.00 94.75 100 PRO A C 1
ATOM 772 O O . PRO A 1 100 ? 13.494 9.106 -2.218 1.00 94.75 100 PRO A O 1
ATOM 775 N N . VAL A 1 101 ? 12.175 7.402 -1.559 1.00 95.12 101 VAL A N 1
ATOM 776 C CA . VAL A 1 101 ? 13.169 6.790 -0.666 1.00 95.12 101 VAL A CA 1
ATOM 777 C C . VAL A 1 101 ? 13.278 5.296 -0.960 1.00 95.12 101 VAL A C 1
ATOM 779 O O . VAL A 1 101 ? 12.284 4.579 -0.968 1.00 95.12 101 VAL A O 1
ATOM 782 N N . SER A 1 102 ? 14.492 4.801 -1.208 1.00 92.75 102 SER A N 1
ATOM 783 C CA . SER A 1 102 ? 14.728 3.365 -1.407 1.00 92.75 102 SER A CA 1
ATOM 784 C C . SER A 1 102 ? 14.892 2.642 -0.068 1.00 92.75 102 SER A C 1
ATOM 786 O O . SER A 1 102 ? 15.686 3.059 0.777 1.00 92.75 102 SER A O 1
ATOM 788 N N . ARG A 1 103 ? 14.184 1.523 0.106 1.00 83.44 103 ARG A N 1
ATOM 789 C CA . ARG A 1 103 ? 14.1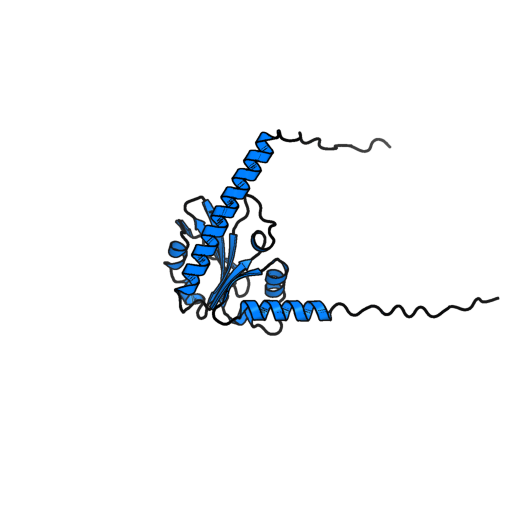99 0.657 1.295 1.00 83.44 103 ARG A CA 1
ATOM 790 C C . ARG A 1 103 ? 14.357 -0.804 0.857 1.00 83.44 103 ARG A C 1
ATOM 792 O O . ARG A 1 103 ? 13.391 -1.548 0.721 1.00 83.44 103 ARG A O 1
ATOM 799 N N . GLY A 1 104 ? 15.595 -1.220 0.594 1.00 84.50 104 GLY A N 1
ATOM 800 C CA . GLY A 1 104 ? 15.861 -2.545 0.025 1.00 84.50 104 GLY A CA 1
ATOM 801 C C . GLY A 1 104 ? 15.280 -2.666 -1.387 1.00 84.50 104 GLY A C 1
ATOM 802 O O . GLY A 1 104 ? 15.631 -1.878 -2.262 1.00 84.50 104 GLY A O 1
ATOM 803 N N . VAL A 1 105 ? 14.398 -3.645 -1.610 1.00 85.75 105 VAL A N 1
ATOM 804 C CA . VAL A 1 105 ? 13.731 -3.868 -2.912 1.00 85.75 105 VAL A CA 1
ATOM 805 C C . VAL A 1 105 ? 12.484 -3.002 -3.124 1.00 85.75 105 VAL A C 1
ATOM 807 O O . VAL A 1 105 ? 11.927 -2.990 -4.221 1.00 85.75 105 VAL A O 1
ATOM 810 N N . LEU A 1 106 ? 12.052 -2.290 -2.083 1.00 89.75 106 LEU A N 1
ATOM 811 C CA . LEU A 1 106 ? 10.899 -1.405 -2.093 1.00 89.75 106 LEU A CA 1
ATOM 812 C C . LEU A 1 106 ? 11.348 0.042 -2.312 1.00 89.75 106 LEU A C 1
ATOM 814 O O . LEU A 1 106 ? 12.379 0.479 -1.795 1.00 89.75 106 LEU A O 1
ATOM 818 N N . VAL A 1 107 ? 10.559 0.795 -3.073 1.00 95.25 107 VAL A N 1
ATOM 819 C CA . VAL A 1 107 ? 10.706 2.247 -3.197 1.00 95.25 107 VAL A CA 1
ATOM 820 C C . VAL A 1 107 ? 9.476 2.903 -2.598 1.00 95.25 107 VAL A C 1
ATOM 822 O O . VAL A 1 107 ? 8.358 2.678 -3.053 1.00 95.25 107 VAL A O 1
ATOM 825 N N . GLU A 1 108 ? 9.698 3.719 -1.583 1.00 95.81 108 GLU A N 1
ATOM 826 C CA . GLU A 1 108 ? 8.671 4.452 -0.863 1.00 95.81 108 GLU A CA 1
ATOM 827 C C . GLU A 1 108 ? 8.392 5.793 -1.550 1.00 95.81 108 GLU A C 1
ATOM 829 O O . GLU A 1 108 ? 9.300 6.497 -2.021 1.00 95.81 108 GLU A O 1
ATOM 834 N N . ARG A 1 109 ? 7.108 6.131 -1.636 1.00 96.69 109 ARG A N 1
ATOM 835 C CA . ARG A 1 109 ? 6.583 7.403 -2.128 1.00 96.69 109 ARG A CA 1
ATOM 836 C C . ARG A 1 109 ? 5.649 7.972 -1.073 1.00 96.69 109 ARG A C 1
ATOM 838 O O . ARG A 1 109 ? 4.555 7.447 -0.887 1.00 96.69 109 ARG A O 1
ATOM 845 N N . ARG A 1 110 ? 6.066 9.070 -0.445 1.00 97.56 110 ARG A N 1
ATOM 846 C CA . ARG A 1 110 ? 5.225 9.814 0.491 1.00 97.56 110 ARG A CA 1
ATOM 847 C C . ARG A 1 110 ? 4.327 10.795 -0.252 1.00 97.56 110 ARG A C 1
ATOM 849 O O . ARG A 1 110 ? 4.800 11.641 -1.019 1.00 97.56 110 ARG A O 1
ATOM 856 N N . LEU A 1 111 ? 3.026 10.672 -0.027 1.00 97.75 111 LEU A N 1
ATOM 857 C CA . LEU A 1 111 ? 1.980 11.510 -0.595 1.00 97.75 111 LEU A CA 1
ATOM 858 C C . LEU A 1 111 ? 1.345 12.340 0.517 1.00 97.75 111 LEU A C 1
ATOM 860 O O . LEU A 1 111 ? 0.992 11.810 1.565 1.00 97.75 111 LEU A O 1
ATOM 864 N N . VAL A 1 112 ? 1.126 13.626 0.261 1.00 96.94 112 VAL A N 1
ATOM 865 C CA . VAL A 1 112 ? 0.304 14.475 1.130 1.00 96.94 112 VAL A CA 1
ATOM 866 C C . VAL A 1 112 ? -1.021 14.722 0.425 1.00 96.94 112 VAL A C 1
ATOM 868 O O . VAL A 1 112 ? -1.055 15.313 -0.663 1.00 96.94 112 VAL A O 1
ATOM 871 N N . LEU A 1 113 ? -2.111 14.245 1.022 1.00 95.19 113 LEU A N 1
ATOM 872 C CA . LEU A 1 113 ? -3.462 14.400 0.486 1.00 95.19 113 LEU A CA 1
ATOM 873 C C . LEU A 1 113 ? -4.004 15.814 0.735 1.00 95.19 113 LEU A C 1
ATOM 875 O O . LEU A 1 113 ? -3.462 16.597 1.517 1.00 95.19 113 LEU A O 1
ATOM 879 N N . ALA A 1 114 ? -5.102 16.160 0.061 1.00 88.88 114 ALA A N 1
ATOM 880 C CA . ALA A 1 114 ? -5.697 17.496 0.146 1.00 88.88 114 ALA A CA 1
ATOM 881 C C . ALA A 1 114 ? -6.085 17.922 1.575 1.00 88.88 114 ALA A C 1
ATOM 883 O O . ALA A 1 114 ? -6.066 19.115 1.875 1.00 88.88 114 ALA A O 1
ATOM 884 N N . ASP A 1 115 ? -6.415 16.966 2.444 1.00 86.19 115 ASP A N 1
ATOM 885 C CA . ASP A 1 115 ? -6.795 17.202 3.837 1.00 86.19 115 ASP A CA 1
ATOM 886 C C . ASP A 1 115 ? -5.629 17.068 4.834 1.00 86.19 115 ASP A C 1
ATOM 888 O O . ASP A 1 115 ? -5.861 17.057 6.044 1.00 86.19 115 ASP A O 1
ATOM 892 N N . GLY A 1 116 ? -4.393 16.974 4.332 1.00 90.56 116 GLY A N 1
ATOM 893 C CA . GLY A 1 116 ? -3.172 16.878 5.132 1.00 90.56 116 GLY A CA 1
ATOM 894 C C . GLY A 1 116 ? -2.850 15.474 5.643 1.00 90.56 116 GLY A C 1
ATOM 895 O O . GLY A 1 116 ? -1.865 15.315 6.352 1.00 90.56 116 GLY A O 1
ATOM 896 N N . LEU A 1 117 ? -3.649 14.453 5.312 1.00 92.69 117 LEU A N 1
ATOM 897 C CA . LEU A 1 117 ? -3.288 13.062 5.582 1.00 92.69 117 LEU A CA 1
ATOM 898 C C . LEU A 1 117 ? -2.040 12.678 4.774 1.00 92.69 117 LEU A C 1
ATOM 900 O O . LEU A 1 117 ? -2.013 12.851 3.555 1.00 92.69 117 LEU A O 1
ATOM 904 N N . GLU A 1 118 ? -1.027 12.158 5.463 1.00 95.75 118 GLU A N 1
ATOM 905 C CA . GLU A 1 118 ? 0.164 11.580 4.849 1.00 95.75 118 GLU A CA 1
ATOM 906 C C . GLU A 1 118 ? -0.058 10.089 4.572 1.00 95.75 118 GLU A C 1
ATOM 908 O O . GLU A 1 118 ? -0.603 9.352 5.400 1.00 95.75 118 GLU A O 1
ATOM 913 N N . LEU A 1 119 ? 0.322 9.674 3.369 1.00 97.38 119 LEU A N 1
ATOM 914 C CA . LEU A 1 119 ? 0.222 8.312 2.870 1.00 97.38 119 LEU A CA 1
ATOM 915 C C . LEU A 1 119 ? 1.590 7.893 2.330 1.00 97.38 119 LEU A C 1
ATOM 917 O O . LEU A 1 119 ? 2.050 8.451 1.332 1.00 97.38 119 LEU A O 1
ATOM 921 N N . ASP A 1 120 ? 2.196 6.890 2.949 1.00 97.19 120 ASP A N 1
ATOM 922 C CA . ASP A 1 120 ? 3.410 6.253 2.459 1.00 97.19 120 ASP A CA 1
ATOM 923 C C . ASP A 1 120 ? 3.054 5.039 1.612 1.00 97.19 120 ASP A C 1
ATOM 925 O O . ASP A 1 120 ? 2.358 4.120 2.040 1.00 97.19 120 ASP A O 1
ATOM 929 N N . VAL A 1 121 ? 3.520 5.048 0.364 1.00 98.00 121 VAL A N 1
ATOM 930 C CA . VAL A 1 121 ? 3.279 3.966 -0.590 1.00 98.00 121 VAL A CA 1
ATOM 931 C C . VAL A 1 121 ? 4.598 3.305 -0.932 1.00 98.00 121 VAL A C 1
ATOM 933 O O . VAL A 1 121 ? 5.412 3.841 -1.685 1.00 98.00 121 VAL A O 1
ATOM 936 N N . GLY A 1 122 ? 4.799 2.118 -0.383 1.00 97.19 122 GLY A N 1
ATOM 937 C CA . GLY A 1 122 ? 5.912 1.255 -0.708 1.00 97.19 122 GLY A CA 1
ATOM 938 C C . GLY A 1 122 ? 5.625 0.402 -1.937 1.00 97.19 122 GLY A C 1
ATOM 939 O O . GLY A 1 122 ? 4.801 -0.507 -1.891 1.00 97.19 122 GLY A O 1
ATOM 940 N N . ILE A 1 123 ? 6.317 0.677 -3.040 1.00 98.06 123 ILE A N 1
ATOM 941 C CA . ILE A 1 123 ? 6.157 -0.046 -4.305 1.00 98.06 123 ILE A CA 1
ATOM 942 C C . ILE A 1 123 ? 7.259 -1.097 -4.430 1.00 98.06 123 ILE A C 1
ATOM 944 O O . ILE A 1 123 ? 8.447 -0.768 -4.382 1.00 98.06 123 ILE A O 1
ATOM 948 N N . ALA A 1 124 ? 6.867 -2.355 -4.631 1.00 96.50 124 ALA A N 1
ATOM 949 C CA . ALA A 1 124 ? 7.774 -3.493 -4.748 1.00 96.50 124 ALA A CA 1
ATOM 950 C C . ALA A 1 124 ? 7.380 -4.426 -5.914 1.00 96.50 124 ALA A C 1
ATOM 952 O O . ALA A 1 124 ? 6.218 -4.456 -6.330 1.00 96.50 124 ALA A O 1
ATOM 953 N N . PRO A 1 125 ? 8.332 -5.198 -6.472 1.00 96.62 125 PRO A N 1
ATOM 954 C CA . PRO A 1 125 ? 8.010 -6.275 -7.407 1.00 96.62 125 PRO A CA 1
ATOM 955 C C . PRO A 1 125 ? 7.269 -7.422 -6.703 1.00 96.62 125 PRO A C 1
ATOM 957 O O . PRO A 1 125 ? 7.470 -7.659 -5.514 1.00 96.62 125 PRO A O 1
ATOM 960 N N . THR A 1 126 ? 6.488 -8.208 -7.448 1.00 96.06 126 THR A N 1
ATOM 961 C CA . THR A 1 126 ? 5.736 -9.366 -6.914 1.00 96.06 126 THR A CA 1
ATOM 962 C C . THR A 1 126 ? 6.606 -10.403 -6.199 1.00 96.06 126 THR A C 1
ATOM 964 O O . THR A 1 126 ? 6.158 -11.009 -5.226 1.00 96.06 126 THR A O 1
ATOM 967 N N . VAL A 1 127 ? 7.874 -10.553 -6.608 1.00 92.75 127 VAL A N 1
ATOM 968 C CA . VAL A 1 127 ? 8.851 -11.444 -5.952 1.00 92.75 127 VAL A CA 1
ATOM 969 C C . VAL A 1 127 ? 9.081 -11.103 -4.476 1.00 92.75 127 VAL A C 1
ATOM 971 O O . VAL A 1 127 ? 9.458 -11.983 -3.715 1.00 92.75 127 VAL A O 1
ATOM 974 N N . TRP A 1 128 ? 8.792 -9.872 -4.040 1.00 94.00 128 TRP A N 1
ATOM 975 C CA . TRP A 1 128 ? 8.847 -9.490 -2.626 1.00 94.00 128 TRP A CA 1
ATOM 976 C C . TRP A 1 128 ? 7.969 -10.394 -1.746 1.00 94.00 128 TRP A C 1
ATOM 978 O O . TRP A 1 128 ? 8.412 -10.854 -0.701 1.00 94.00 128 TRP A O 1
ATOM 988 N N . ALA A 1 129 ? 6.755 -10.731 -2.199 1.00 92.69 129 ALA A N 1
ATOM 989 C CA . ALA A 1 129 ? 5.841 -11.604 -1.454 1.00 92.69 129 ALA A CA 1
ATOM 990 C C . ALA A 1 129 ? 6.086 -13.105 -1.679 1.00 92.69 129 ALA A C 1
ATOM 992 O O . ALA A 1 129 ? 5.512 -13.930 -0.969 1.00 92.69 129 ALA A O 1
ATOM 993 N N . ALA A 1 130 ? 6.906 -13.460 -2.669 1.00 88.62 130 ALA A N 1
ATOM 994 C CA . ALA A 1 130 ? 7.149 -14.838 -3.093 1.00 88.62 130 ALA A CA 1
ATOM 995 C C . ALA A 1 130 ? 8.603 -15.291 -2.880 1.00 88.62 130 ALA A C 1
ATOM 997 O O . ALA A 1 130 ? 8.988 -16.349 -3.374 1.00 88.62 130 ALA A O 1
ATOM 998 N N . ALA A 1 131 ? 9.419 -14.493 -2.187 1.00 84.25 131 ALA A N 1
ATOM 999 C CA . ALA A 1 131 ? 10.805 -14.832 -1.902 1.00 84.25 131 ALA A CA 1
ATOM 1000 C C . ALA A 1 131 ? 10.904 -16.132 -1.083 1.00 84.25 131 ALA A C 1
ATOM 1002 O O . ALA A 1 131 ? 10.096 -16.387 -0.190 1.00 84.25 131 ALA A O 1
ATOM 1003 N N . ASP A 1 132 ? 11.917 -16.946 -1.371 1.00 82.19 132 ASP A N 1
ATOM 1004 C CA . ASP A 1 132 ? 12.211 -18.162 -0.616 1.00 82.19 132 ASP A CA 1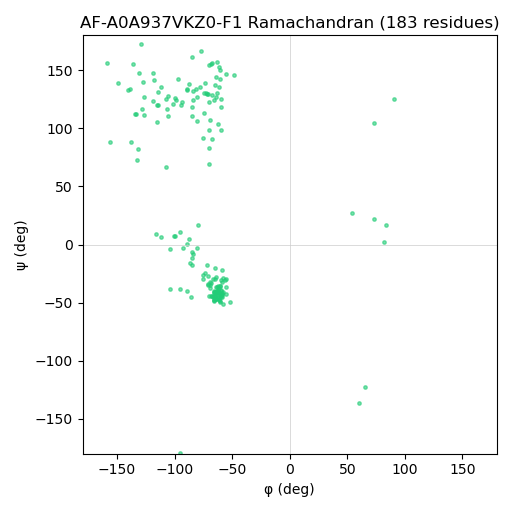
ATOM 1005 C C . ASP A 1 132 ? 13.720 -18.237 -0.306 1.00 82.19 132 ASP A C 1
ATOM 1007 O O . ASP A 1 132 ? 14.523 -18.353 -1.237 1.00 82.19 132 ASP A O 1
ATOM 1011 N N . PRO A 1 133 ? 14.133 -18.122 0.972 1.00 85.81 133 PRO A N 1
ATOM 1012 C CA . PRO A 1 133 ? 13.290 -17.830 2.134 1.00 85.81 133 PRO A CA 1
ATOM 1013 C C . PRO A 1 133 ? 12.763 -16.385 2.118 1.00 85.81 133 PRO A C 1
ATOM 1015 O O . PRO A 1 133 ? 13.404 -15.480 1.584 1.00 85.81 133 PRO A O 1
ATOM 1018 N N . ILE A 1 134 ? 11.618 -16.156 2.770 1.00 89.06 134 ILE A N 1
ATOM 1019 C CA . ILE A 1 134 ? 11.108 -14.801 3.034 1.00 89.06 134 ILE A CA 1
ATOM 1020 C C . ILE A 1 134 ? 12.139 -14.030 3.860 1.00 89.06 134 ILE A C 1
ATOM 1022 O O . ILE A 1 134 ? 12.544 -14.491 4.935 1.00 89.06 134 ILE A O 1
ATOM 1026 N N . ASP A 1 135 ? 12.545 -12.860 3.368 1.00 87.94 135 ASP A N 1
ATOM 1027 C CA . ASP A 1 135 ? 13.509 -12.014 4.059 1.00 87.94 135 ASP A CA 1
ATOM 1028 C C . ASP A 1 135 ? 12.929 -11.437 5.361 1.00 87.94 135 ASP A C 1
ATOM 1030 O O . ASP A 1 135 ? 11.716 -11.318 5.552 1.00 87.94 135 ASP A O 1
ATOM 1034 N N . GLU A 1 136 ? 13.818 -11.076 6.285 1.00 88.06 136 GLU A N 1
ATOM 1035 C CA . GLU A 1 136 ? 13.432 -10.597 7.613 1.00 88.06 136 GLU A CA 1
ATOM 1036 C C . GLU A 1 136 ? 12.580 -9.320 7.559 1.00 88.06 136 GLU A C 1
ATOM 1038 O O . GLU A 1 136 ? 11.660 -9.164 8.361 1.00 88.06 136 GLU A O 1
ATOM 1043 N N . GLY A 1 137 ? 12.853 -8.421 6.607 1.00 88.00 137 GLY A N 1
ATOM 1044 C CA . GLY A 1 137 ? 12.100 -7.180 6.443 1.00 88.00 137 GLY A CA 1
ATOM 1045 C C . GLY A 1 137 ? 10.659 -7.455 6.029 1.00 88.00 137 GLY A C 1
ATOM 1046 O O . GLY A 1 137 ? 9.728 -6.960 6.661 1.00 88.00 137 GLY A O 1
ATOM 1047 N N . THR A 1 138 ? 10.470 -8.312 5.028 1.00 91.06 138 THR A N 1
ATOM 1048 C CA . THR A 1 138 ? 9.147 -8.770 4.587 1.00 91.06 138 THR A CA 1
ATOM 1049 C C . THR A 1 138 ? 8.396 -9.487 5.706 1.00 91.06 138 THR A C 1
ATOM 1051 O O . THR A 1 138 ? 7.221 -9.200 5.940 1.00 91.06 138 THR A O 1
ATOM 1054 N N . ARG A 1 139 ? 9.064 -10.378 6.452 1.00 91.25 139 ARG A N 1
ATOM 1055 C CA . ARG A 1 139 ? 8.448 -11.042 7.611 1.00 91.25 139 ARG A CA 1
ATOM 1056 C C . ARG A 1 139 ? 7.996 -10.026 8.660 1.00 91.25 139 ARG A C 1
ATOM 1058 O O . ARG A 1 139 ? 6.861 -10.116 9.114 1.00 91.25 139 ARG A O 1
ATOM 1065 N N . ARG A 1 140 ? 8.834 -9.039 8.986 1.00 89.19 140 ARG A N 1
ATOM 1066 C CA . ARG A 1 140 ? 8.492 -7.982 9.945 1.00 89.19 140 ARG A CA 1
ATOM 1067 C C . ARG A 1 140 ? 7.249 -7.204 9.517 1.00 89.19 140 ARG A C 1
ATOM 1069 O O . ARG A 1 140 ? 6.381 -6.994 10.346 1.00 89.19 140 ARG A O 1
ATOM 1076 N N . VAL A 1 141 ? 7.106 -6.872 8.231 1.00 90.44 141 VAL A N 1
ATOM 1077 C CA . VAL A 1 141 ? 5.888 -6.218 7.709 1.00 90.44 141 VAL A CA 1
ATOM 1078 C C . VAL A 1 141 ? 4.635 -7.071 7.939 1.00 90.44 141 VAL A C 1
ATOM 1080 O O . VAL A 1 141 ? 3.579 -6.543 8.274 1.00 90.44 141 VAL A O 1
ATOM 1083 N N . VAL A 1 142 ? 4.730 -8.394 7.775 1.00 91.88 142 VAL A N 1
ATOM 1084 C CA . VAL A 1 142 ? 3.600 -9.302 8.031 1.00 91.88 142 VAL A CA 1
ATOM 1085 C C . VAL A 1 142 ? 3.282 -9.392 9.526 1.00 91.88 142 VAL A C 1
ATOM 1087 O O . VAL A 1 142 ? 2.108 -9.349 9.902 1.00 91.88 142 VAL A O 1
ATOM 1090 N N . ASP A 1 143 ? 4.312 -9.514 10.363 1.00 89.69 143 ASP A N 1
ATOM 1091 C CA . ASP A 1 143 ? 4.190 -9.646 11.818 1.00 89.69 143 ASP A CA 1
ATOM 1092 C C . ASP A 1 143 ? 3.685 -8.345 12.470 1.00 89.69 143 ASP A C 1
ATOM 1094 O O . ASP A 1 143 ? 2.862 -8.388 13.387 1.00 89.69 143 ASP A O 1
ATOM 1098 N N . ASP A 1 144 ? 4.080 -7.191 11.927 1.00 86.94 144 ASP A N 1
ATOM 1099 C CA . ASP A 1 144 ? 3.606 -5.855 12.305 1.00 86.94 144 ASP A CA 1
ATOM 1100 C C . ASP A 1 144 ? 2.235 -5.512 11.694 1.00 86.94 144 ASP A C 1
ATOM 1102 O O . ASP A 1 144 ? 1.802 -4.360 11.708 1.00 86.94 144 ASP A O 1
ATOM 1106 N N . GLY A 1 145 ? 1.503 -6.519 11.219 1.00 88.94 145 GLY A N 1
ATOM 1107 C CA . GLY A 1 145 ? 0.141 -6.389 10.731 1.00 88.94 145 GLY A CA 1
ATOM 1108 C C . GLY A 1 145 ? 0.075 -6.098 9.237 1.00 88.94 145 GLY A C 1
ATOM 1109 O O . GLY A 1 145 ? 0.600 -5.110 8.734 1.00 88.94 145 GLY A O 1
ATOM 1110 N N . LEU A 1 146 ? -0.672 -6.953 8.537 1.00 93.81 146 LEU A N 1
ATOM 1111 C CA . LEU A 1 146 ? -0.943 -6.827 7.112 1.00 93.81 146 LEU A CA 1
ATOM 1112 C C . LEU A 1 146 ? -2.434 -7.058 6.845 1.00 93.81 146 LEU A C 1
ATOM 1114 O O . LEU A 1 146 ? -2.945 -8.177 6.987 1.00 93.81 146 LEU A O 1
ATOM 1118 N N . ARG A 1 147 ? -3.132 -5.999 6.423 1.00 96.38 147 ARG A N 1
ATOM 1119 C CA . ARG A 1 147 ? -4.532 -6.043 5.977 1.00 96.38 147 ARG A CA 1
ATOM 1120 C C . ARG A 1 147 ? -4.576 -5.922 4.457 1.00 96.38 147 ARG A C 1
ATOM 1122 O O . ARG A 1 147 ? -4.309 -4.867 3.895 1.00 96.38 147 ARG A O 1
ATOM 1129 N N . ILE A 1 148 ? -4.951 -7.014 3.798 1.00 98.00 148 ILE A N 1
ATOM 1130 C CA . ILE A 1 148 ? -5.100 -7.069 2.340 1.00 98.00 148 ILE A CA 1
ATOM 1131 C C . ILE A 1 148 ? -6.281 -6.187 1.916 1.00 98.00 148 ILE A C 1
ATOM 1133 O O . ILE A 1 148 ? -7.378 -6.325 2.458 1.00 98.00 148 ILE A O 1
ATOM 1137 N N . LEU A 1 149 ? -6.048 -5.298 0.948 1.00 98.38 149 LEU A N 1
ATOM 1138 C CA . LEU A 1 149 ? -7.071 -4.446 0.329 1.00 98.38 149 LEU A CA 1
ATOM 1139 C C . LEU A 1 149 ? -7.449 -4.956 -1.066 1.00 98.38 149 LEU A C 1
ATOM 1141 O O . LEU A 1 149 ? -8.615 -4.920 -1.448 1.00 98.38 149 LEU A O 1
ATOM 1145 N N . TYR A 1 150 ? -6.456 -5.443 -1.809 1.00 98.69 150 TYR A N 1
ATOM 1146 C CA . TYR A 1 150 ? -6.592 -6.042 -3.133 1.00 98.69 150 TYR A CA 1
ATOM 1147 C C . TYR A 1 150 ? -5.499 -7.102 -3.311 1.00 98.69 150 TYR A C 1
ATOM 1149 O O . TYR A 1 150 ? -4.366 -6.886 -2.888 1.00 98.69 150 TYR A O 1
ATOM 1157 N N . ASP A 1 151 ? -5.818 -8.248 -3.907 1.00 98.38 151 ASP A N 1
ATOM 1158 C CA . ASP A 1 151 ? -4.851 -9.329 -4.139 1.00 98.38 151 ASP A CA 1
ATOM 1159 C C . ASP A 1 151 ? -5.326 -10.186 -5.313 1.00 98.38 151 ASP A C 1
ATOM 1161 O O . ASP A 1 151 ? -6.087 -11.137 -5.134 1.00 98.38 151 ASP A O 1
ATOM 1165 N N . ARG A 1 152 ? -4.932 -9.791 -6.527 1.00 97.62 152 ARG A N 1
ATOM 1166 C CA . ARG A 1 152 ? -5.405 -10.386 -7.783 1.00 97.62 152 ARG A CA 1
ATOM 1167 C C . ARG A 1 152 ? -5.103 -11.879 -7.857 1.00 97.62 152 ARG A C 1
ATOM 1169 O O . ARG A 1 152 ? -5.970 -12.669 -8.215 1.00 97.62 152 ARG A O 1
ATOM 1176 N N . ASP A 1 153 ? -3.875 -12.231 -7.488 1.00 95.81 153 ASP A N 1
ATOM 1177 C CA . ASP A 1 153 ? -3.296 -13.560 -7.692 1.00 95.81 153 ASP A CA 1
ATOM 1178 C C . ASP A 1 153 ? -3.074 -14.317 -6.364 1.00 95.81 153 ASP A C 1
ATOM 1180 O O . ASP A 1 153 ? -2.496 -15.403 -6.339 1.00 95.81 153 ASP A O 1
ATOM 1184 N N . GLY A 1 154 ? -3.535 -13.762 -5.234 1.00 97.25 154 GLY A N 1
ATOM 1185 C CA . GLY A 1 154 ? -3.412 -14.387 -3.913 1.00 97.25 154 GLY A CA 1
ATOM 1186 C C . GLY A 1 154 ? -1.994 -14.362 -3.324 1.00 97.25 154 GLY A C 1
ATOM 1187 O O . GLY A 1 154 ? -1.679 -15.201 -2.472 1.00 97.25 154 GLY A O 1
ATOM 1188 N N . LEU A 1 155 ? -1.137 -13.439 -3.775 1.00 97.12 155 LEU A N 1
ATOM 1189 C CA . LEU A 1 155 ? 0.272 -13.322 -3.384 1.00 97.12 155 LEU A CA 1
ATOM 1190 C C . LEU A 1 155 ? 0.419 -12.950 -1.909 1.00 97.12 155 LEU A C 1
ATOM 1192 O O . LEU A 1 155 ? 1.158 -13.600 -1.168 1.00 97.12 155 LEU A O 1
ATOM 1196 N N . LEU A 1 156 ? -0.316 -11.934 -1.456 1.00 97.38 156 LEU A N 1
ATOM 1197 C CA . LEU A 1 156 ? -0.266 -11.495 -0.060 1.00 97.38 156 LEU A CA 1
ATOM 1198 C C . LEU A 1 156 ? -0.924 -12.528 0.858 1.00 97.38 156 LEU A C 1
ATOM 1200 O O . LEU A 1 156 ? -0.455 -12.772 1.973 1.00 97.38 156 LEU A O 1
ATOM 1204 N N . ALA A 1 157 ? -1.982 -13.188 0.382 1.00 97.06 157 ALA A N 1
ATOM 1205 C CA . ALA A 1 157 ? -2.593 -14.299 1.099 1.00 97.06 157 ALA A CA 1
ATOM 1206 C C . ALA A 1 157 ? -1.621 -15.486 1.258 1.00 97.06 157 ALA A C 1
ATOM 1208 O O . ALA A 1 157 ? -1.582 -16.102 2.326 1.00 97.06 157 ALA A O 1
ATOM 1209 N N . ALA A 1 158 ? -0.833 -15.808 0.227 1.00 96.00 158 ALA A N 1
ATOM 1210 C CA . ALA A 1 158 ? 0.205 -16.836 0.290 1.00 96.00 158 ALA A CA 1
ATOM 1211 C C . ALA A 1 158 ? 1.328 -16.451 1.257 1.00 96.00 158 ALA A C 1
ATOM 1213 O O . ALA A 1 158 ? 1.645 -17.240 2.147 1.00 96.00 158 ALA A O 1
ATOM 1214 N N . LEU A 1 159 ? 1.833 -15.219 1.161 1.00 95.44 159 LEU A N 1
ATOM 1215 C CA . LEU A 1 159 ? 2.842 -14.673 2.065 1.00 95.44 159 LEU A CA 1
ATOM 1216 C C . LEU A 1 159 ? 2.438 -14.832 3.541 1.00 95.44 159 LEU A C 1
ATOM 1218 O O . LEU A 1 159 ? 3.202 -15.370 4.344 1.00 95.44 159 LEU A O 1
ATOM 1222 N N . ARG A 1 160 ? 1.204 -14.443 3.897 1.00 94.31 160 ARG A N 1
ATOM 1223 C CA . ARG A 1 160 ? 0.685 -14.592 5.270 1.00 94.31 160 ARG A CA 1
ATOM 1224 C C . ARG A 1 160 ? 0.694 -16.044 5.751 1.00 94.31 160 ARG A C 1
ATOM 1226 O O . ARG A 1 160 ? 1.042 -16.295 6.904 1.00 94.31 160 ARG A O 1
ATOM 1233 N N . ARG A 1 161 ? 0.321 -16.999 4.890 1.00 93.94 161 ARG A N 1
ATOM 1234 C CA . ARG A 1 161 ? 0.344 -18.435 5.227 1.00 93.94 161 ARG A CA 1
ATOM 1235 C C . ARG A 1 161 ? 1.769 -18.929 5.464 1.00 93.94 161 ARG A C 1
ATOM 1237 O O . ARG A 1 161 ? 2.000 -19.626 6.450 1.00 93.94 161 ARG A O 1
ATOM 1244 N N . THR A 1 162 ? 2.713 -18.535 4.610 1.00 93.69 162 THR A N 1
ATOM 1245 C CA . THR A 1 162 ? 4.128 -18.906 4.738 1.00 93.69 162 THR A CA 1
ATOM 1246 C C . THR A 1 162 ? 4.726 -18.379 6.044 1.00 93.69 162 THR A C 1
ATOM 1248 O O . THR A 1 162 ? 5.312 -19.153 6.801 1.00 93.69 162 THR A O 1
ATOM 1251 N N . CYS A 1 163 ? 4.514 -17.099 6.377 1.00 91.25 163 CYS A N 1
ATOM 1252 C CA . CYS A 1 163 ? 5.001 -16.527 7.636 1.00 91.25 163 CYS A CA 1
ATOM 1253 C C . CYS A 1 163 ? 4.415 -17.235 8.868 1.00 91.25 163 CYS A C 1
ATOM 1255 O O . CYS A 1 163 ? 5.166 -17.577 9.785 1.00 91.25 163 CYS A O 1
ATOM 1257 N N . ALA A 1 164 ? 3.108 -17.526 8.864 1.00 88.44 164 ALA A N 1
ATOM 1258 C CA . ALA A 1 164 ? 2.445 -18.239 9.956 1.00 88.44 164 ALA A CA 1
ATOM 1259 C C . ALA A 1 164 ? 2.983 -19.670 10.146 1.00 88.44 164 ALA A C 1
ATOM 1261 O O . ALA A 1 164 ? 3.202 -20.101 11.279 1.00 88.44 164 ALA A O 1
ATOM 1262 N N . ALA A 1 165 ? 3.243 -20.392 9.051 1.00 86.12 165 ALA A N 1
ATOM 1263 C CA . ALA A 1 165 ? 3.791 -21.747 9.098 1.00 86.12 165 ALA A CA 1
ATOM 1264 C C . ALA A 1 165 ? 5.218 -21.777 9.674 1.00 86.12 165 ALA A C 1
ATOM 1266 O O . ALA A 1 165 ? 5.528 -22.626 10.510 1.00 86.12 165 ALA A O 1
ATOM 1267 N N . SER A 1 166 ? 6.076 -20.825 9.295 1.00 78.62 166 SER A N 1
ATOM 1268 C CA . SER A 1 166 ? 7.437 -20.744 9.843 1.00 78.62 166 SER A CA 1
ATOM 1269 C C . SER A 1 166 ? 7.468 -20.331 11.318 1.00 78.62 166 SER A C 1
ATOM 1271 O O . SER A 1 166 ? 8.341 -20.783 12.049 1.00 78.62 166 SER A O 1
ATOM 1273 N N . GLY A 1 167 ? 6.528 -19.494 11.776 1.00 66.62 167 GLY A N 1
ATOM 1274 C CA . GLY A 1 167 ? 6.428 -19.101 13.189 1.00 66.62 167 GLY A CA 1
ATOM 1275 C C . GLY A 1 167 ? 5.951 -20.232 14.110 1.00 66.62 167 GLY A C 1
ATOM 1276 O O . GLY A 1 167 ? 6.308 -20.263 15.288 1.00 66.62 167 GLY A O 1
ATOM 1277 N N . ALA A 1 168 ? 5.178 -21.186 13.579 1.00 59.41 168 ALA A N 1
ATOM 1278 C CA . ALA A 1 168 ? 4.723 -22.366 14.315 1.00 59.41 168 ALA A CA 1
ATOM 1279 C C . ALA A 1 168 ? 5.829 -23.424 14.503 1.00 59.41 168 ALA A C 1
ATOM 1281 O O . ALA A 1 168 ? 5.836 -24.113 15.521 1.00 59.41 168 ALA A O 1
ATOM 1282 N N . GLY A 1 169 ? 6.786 -23.522 13.571 1.00 49.84 169 GLY A N 1
ATOM 1283 C CA . GLY A 1 169 ? 7.907 -24.471 13.642 1.00 49.84 169 GLY A CA 1
ATOM 1284 C C . GLY A 1 169 ? 8.969 -24.140 14.700 1.00 49.84 169 GLY A C 1
ATOM 1285 O O . GLY A 1 169 ? 9.724 -25.019 15.098 1.00 49.84 169 GLY A O 1
ATOM 1286 N N . SER A 1 170 ? 9.008 -22.900 15.199 1.00 50.38 170 SER A N 1
ATOM 1287 C CA . SER A 1 170 ? 10.003 -22.436 16.182 1.00 50.38 170 SER A CA 1
ATOM 1288 C C . SER A 1 170 ? 9.589 -22.645 17.647 1.00 50.38 170 SER A C 1
ATOM 1290 O O . SER A 1 170 ? 10.329 -22.264 18.554 1.00 50.38 170 SER A O 1
ATOM 1292 N N . ARG A 1 171 ? 8.403 -23.214 17.909 1.00 45.44 171 ARG A N 1
ATOM 1293 C CA . ARG A 1 171 ? 7.921 -23.569 19.257 1.00 45.44 171 ARG A CA 1
ATOM 1294 C C . ARG A 1 171 ? 7.938 -25.085 19.446 1.00 45.44 171 ARG A C 1
ATOM 1296 O O . ARG A 1 171 ? 6.891 -25.712 19.578 1.00 45.44 171 ARG A O 1
ATOM 1303 N N . GLU A 1 172 ? 9.122 -25.682 19.465 1.00 41.00 172 GLU A N 1
ATOM 1304 C CA . GLU A 1 172 ? 9.269 -27.060 19.939 1.00 41.00 172 GLU A CA 1
ATOM 1305 C C . GLU A 1 172 ? 9.119 -27.075 21.476 1.00 41.00 172 GLU A C 1
ATOM 1307 O O . GLU A 1 172 ? 9.716 -26.232 22.158 1.00 41.00 172 GLU A O 1
ATOM 1312 N 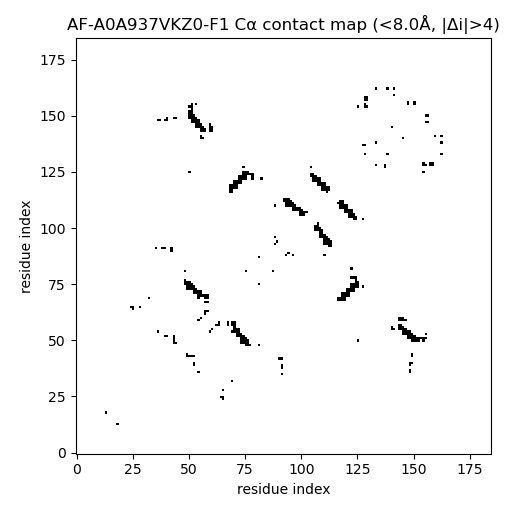N . PRO A 1 173 ? 8.283 -27.953 22.062 1.00 43.97 173 PRO A N 1
ATOM 1313 C CA . PRO A 1 173 ? 8.103 -27.988 23.503 1.00 43.97 173 PRO A CA 1
ATOM 1314 C C . PRO A 1 173 ? 9.382 -28.519 24.148 1.00 43.97 173 PRO A C 1
ATOM 1316 O O . PRO A 1 173 ? 9.811 -29.637 23.868 1.00 43.97 173 PRO A O 1
ATOM 1319 N N . VAL A 1 174 ? 9.976 -27.731 25.047 1.00 56.22 174 VAL A N 1
ATOM 1320 C CA . VAL A 1 174 ? 11.025 -28.211 25.951 1.00 56.22 174 VAL A CA 1
ATOM 1321 C C . VAL A 1 174 ? 10.427 -29.343 26.785 1.00 56.22 174 VAL A C 1
ATOM 1323 O O . VAL A 1 174 ? 9.722 -29.113 27.768 1.00 56.22 174 VAL A O 1
ATOM 1326 N N . VAL A 1 175 ? 10.691 -30.584 26.375 1.00 55.31 175 VAL A N 1
ATOM 1327 C CA . VAL A 1 175 ? 10.504 -31.764 27.213 1.00 55.31 175 VAL A CA 1
ATOM 1328 C C . VAL A 1 175 ? 11.447 -31.601 28.401 1.00 55.31 175 VAL A C 1
ATOM 1330 O O . VAL A 1 175 ? 12.665 -31.736 28.297 1.00 55.31 175 VAL A O 1
ATOM 1333 N N . ASN A 1 176 ? 10.874 -31.237 29.546 1.00 52.25 176 ASN A N 1
ATOM 1334 C CA . ASN A 1 176 ? 11.577 -31.269 30.814 1.00 52.25 176 ASN A CA 1
ATOM 1335 C C . ASN A 1 176 ? 11.665 -32.732 31.260 1.00 52.25 176 ASN A C 1
ATOM 1337 O O . ASN A 1 176 ? 10.757 -33.256 31.906 1.00 52.25 176 ASN A O 1
ATOM 1341 N N . SER A 1 177 ? 12.754 -33.396 30.882 1.00 52.78 177 SER A N 1
ATOM 1342 C CA . SER A 1 177 ? 13.141 -34.716 31.383 1.00 52.78 177 SER A CA 1
ATOM 1343 C C . SER A 1 177 ? 13.581 -34.611 32.849 1.00 52.78 177 SER A C 1
ATOM 1345 O O . SER A 1 177 ? 14.759 -34.745 33.177 1.00 52.78 177 SER A O 1
ATOM 1347 N N . GLY A 1 178 ? 12.632 -34.340 33.746 1.00 44.78 178 GLY A N 1
ATOM 1348 C CA . GLY A 1 178 ? 12.826 -34.411 35.189 1.00 44.78 178 GLY A CA 1
ATOM 1349 C C . GLY A 1 178 ? 12.969 -35.864 35.638 1.00 44.78 178 GLY A C 1
ATOM 1350 O O . GLY A 1 178 ? 11.999 -36.482 36.065 1.00 44.78 178 GLY A O 1
ATOM 1351 N N . GLY A 1 179 ? 14.175 -36.421 35.523 1.00 48.00 179 GLY A N 1
ATOM 1352 C CA . GLY A 1 179 ? 14.532 -37.684 36.170 1.00 48.00 179 GLY A CA 1
ATOM 1353 C C . GLY A 1 179 ? 14.722 -37.488 37.684 1.00 48.00 179 GLY A C 1
ATOM 1354 O O . GLY A 1 179 ? 15.307 -36.477 38.089 1.00 48.00 179 GLY A O 1
ATOM 1355 N N . PRO A 1 180 ? 14.256 -38.415 38.543 1.00 53.38 180 PRO A N 1
ATOM 1356 C CA . PRO A 1 180 ? 14.393 -38.274 39.988 1.00 53.38 180 PRO A CA 1
ATOM 1357 C C . PRO A 1 180 ? 15.858 -38.466 40.407 1.00 53.38 180 PRO A C 1
ATOM 1359 O O . PRO A 1 180 ? 16.500 -39.444 40.030 1.00 53.38 180 PRO A O 1
ATOM 1362 N N . ARG A 1 181 ? 16.397 -37.527 41.197 1.00 50.91 181 ARG A N 1
ATOM 1363 C CA . ARG A 1 181 ? 17.693 -37.695 41.872 1.00 50.91 181 ARG A CA 1
ATOM 1364 C C . ARG A 1 181 ? 17.476 -38.447 43.183 1.00 50.91 181 ARG A C 1
ATOM 1366 O O . ARG A 1 181 ? 16.773 -37.955 44.061 1.00 50.91 181 ARG A O 1
ATOM 1373 N N . GLU A 1 182 ? 18.089 -39.620 43.295 1.00 48.47 182 GLU A N 1
ATOM 1374 C CA . GLU A 1 182 ? 18.195 -40.381 44.543 1.00 48.47 182 GLU A CA 1
ATOM 1375 C C . GLU A 1 182 ? 18.952 -39.598 45.635 1.00 48.47 182 GLU A C 1
ATOM 1377 O O . GLU A 1 182 ? 19.859 -38.815 45.319 1.00 48.47 182 GLU A O 1
ATOM 1382 N N . PRO A 1 183 ? 18.634 -39.821 46.923 1.00 58.38 183 PRO A N 1
ATOM 1383 C CA . PRO A 1 183 ? 19.370 -39.232 48.033 1.00 58.38 183 PRO A CA 1
ATOM 1384 C C . PRO A 1 183 ? 20.648 -40.031 48.330 1.00 58.38 183 PRO A C 1
ATOM 1386 O O . PRO A 1 183 ? 20.615 -41.256 48.438 1.00 58.38 183 PRO A O 1
ATOM 1389 N N . ARG A 1 184 ? 21.780 -39.338 48.507 1.00 47.59 184 ARG A N 1
ATOM 1390 C CA . ARG A 1 184 ? 22.995 -39.940 49.079 1.00 47.59 184 ARG A CA 1
ATOM 1391 C C . ARG A 1 184 ? 22.982 -39.807 50.600 1.00 47.59 184 ARG A C 1
ATOM 1393 O O . ARG A 1 184 ? 22.681 -38.731 51.115 1.00 47.59 184 ARG A O 1
ATOM 1400 N N . SER A 1 185 ? 23.291 -40.929 51.248 1.00 61.12 185 SER A N 1
ATOM 1401 C CA . SER A 1 185 ? 23.630 -41.082 52.667 1.00 61.12 185 SER A CA 1
ATOM 1402 C C . SER A 1 185 ? 24.916 -40.359 53.050 1.00 61.12 185 SER A C 1
ATOM 1404 O O . SER A 1 185 ? 25.770 -40.166 52.154 1.00 61.12 185 SER A O 1
#

pLDDT: mean 83.26, std 18.5, range [35.0, 98.69]

Foldseek 3Di:
DDDDDDDPDPDDDDDPVVVVVQVVLFVVQVVVVVVLLLLVLVLQVVDPQWQFKKWWACVQVVNDGSPDATEMETAGQCLVVVVVDPCSLVSSQFPDWDDWDDDPQWIWIWGQHPVRHIYIYTYHHLVQLVPVVNDPVSLVRVVSGIGTSTHNPCSNVVSNVNSVVVVVVVDDPPPPPPDDDDDDD

Mean predicted aligned error: 10.79 Å

Sequence (185 aa):
MGEAYAIARCLPIPPLWYAAVVTSLSQERRAKVERLLATAAAWASRRDDIAAVALVDSWARDAAGRDSDVDLVVLADRPRQLLDDPIWPRELGARTVLPPVSRGVLVERRLVLADGLELDVGIAPTVWAAADPIDEGTRRVVDDGLRILYDRDGLLAALRRTCAASGAGSREPVVNSGGPREPRS

Nearest PDB structures (foldseek):
  3jz0-assembly1_B  TM=7.598E-01  e=7.183E-06  Enterococcus faecium
  3jyy-assembly1_A  TM=7.450E-01  e=1.389E-05  Enterococcus faecium
  8xeh-assembly1_E  TM=6.872E-01  e=1.635E-02  Legionella pneumophila
  4huz-assembly1_A-2  TM=6.307E-01  e=6.110E-02  Sphingobium chlorophenolicum
  3rhe-assembly1_A  TM=6.431E-01  e=3.081E-01  Legionella pneumophila subsp. pneumophila str. Philadelphia 1

Solvent-acce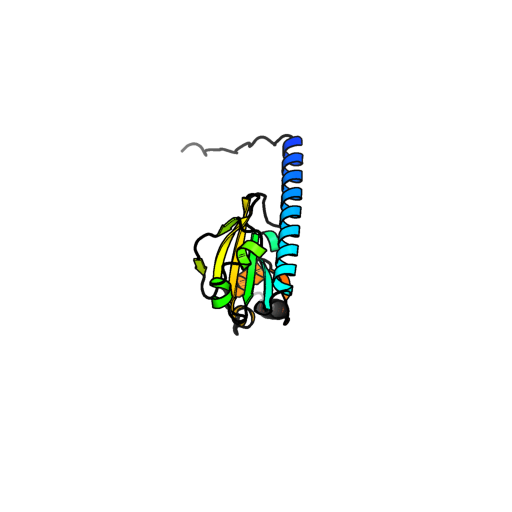ssible surface area (backbone atoms only — not comparable to full-atom values): 10839 Å² total; per-residue (Å²): 142,82,81,86,85,82,78,84,81,82,72,78,82,74,56,72,67,54,58,51,50,55,49,50,54,42,48,55,47,49,55,51,48,54,52,49,51,53,48,49,27,56,54,44,75,76,38,90,54,44,43,31,33,27,36,27,42,46,67,41,60,78,66,52,58,89,86,54,64,44,42,33,43,37,26,15,80,49,39,67,62,58,73,68,43,81,56,63,54,49,75,71,45,35,71,42,76,52,79,75,44,80,58,88,81,28,40,33,37,43,28,32,29,82,86,67,53,44,36,39,38,31,38,22,43,55,58,70,52,64,42,84,75,68,49,70,68,59,48,47,48,52,75,48,18,63,40,79,59,38,53,78,80,43,47,64,64,48,33,55,51,54,54,54,55,59,62,58,69,76,66,72,80,82,78,78,82,80,72,85,81,81,85,81,132

Secondary structure (DSSP, 8-state):
----------PPPPPHHHHHHHHHHHHHHHHHHHHHHHHHHHHHHT-SSEEEEEEEHHHHTT---TTPPEEEEEEESSHHHHHH-SSHHHHTTEEEEPPPEEETTEEEEEEEETTS-EEEEEEEETHHHH-SSPPHHHHHHHHT-EEEEEESSSHHHHHHHHHHHHHHHT--------PPPPPP-